Protein AF-A0A5B2Z4M3-F1 (afdb_monomer_lite)

Secondary structure (DSSP, 8-state):
-GGGT---EEEE---TTTGGG--TTTT-EEEE-TT----EEEETTTEEEEEEBS-TTS---EEEEE--HHHHHHHHHHHHHHHHHPEEHHHHHHHHTS-----EE--HHHHHHHHHHHHHT-SSEEEEEE-HHHHHHHTTTTHHHHHHHHHHHHHTT-EEEEEES---HHHHHHHHHHHTT-SS---EEEE-TTTB----SEEEEETTTEEEEEEESSTT--EEEEEE--HHHHHHHHHHHHHHHHHHHHHGGG---

Foldseek 3Di:
DVVVVDADEEEDADAPVCLVVDPPPPHHFYFYDPPDQDFWDADPLQKIKGFQDADPPDDRPDMDIDRPNVLSVVVVVLVVVSRVLTHGSVVVVVVNVPDDDFDKDQDLVVLLVVVLVQLLPFQAEKEKEDEVVQVCVSCVPPPVVVLVSVLVNVVSVHAAEYEAQDDDPVVVVSQVVSQVVDDPYGYHYFHCDRRRHHDQWMWMAGPLQKIKIWHQPDPVRRIMITIDRDNSNSVSVVSVSVSSRVVRVVCVVVPDD

Structure (mmCIF, N/CA/C/O backbone):
data_AF-A0A5B2Z4M3-F1
#
_entry.id   AF-A0A5B2Z4M3-F1
#
loop_
_atom_site.group_PDB
_atom_site.id
_atom_site.type_symbol
_atom_site.label_atom_id
_atom_site.label_alt_id
_atom_site.label_comp_id
_atom_site.label_asym_id
_atom_site.label_entity_id
_atom_site.label_seq_id
_atom_site.pdbx_PDB_ins_code
_atom_site.Cartn_x
_atom_site.Cartn_y
_atom_site.Cartn_z
_atom_site.occupancy
_atom_site.B_iso_or_equiv
_atom_site.auth_seq_id
_atom_site.auth_comp_id
_atom_site.auth_asym_id
_atom_site.auth_atom_id
_atom_site.pdbx_PDB_model_num
ATOM 1 N N . MET A 1 1 ? 19.434 -12.931 -23.046 1.00 58.34 1 MET A N 1
ATOM 2 C CA . MET A 1 1 ? 18.245 -13.783 -22.773 1.00 58.34 1 MET A CA 1
ATOM 3 C C . MET A 1 1 ? 17.478 -14.119 -24.050 1.00 58.34 1 MET A C 1
ATOM 5 O O . MET A 1 1 ? 17.200 -15.295 -24.261 1.00 58.34 1 MET A O 1
ATOM 9 N N . LYS A 1 2 ? 17.242 -13.151 -24.950 1.00 55.34 2 LYS A N 1
ATOM 10 C CA . LYS A 1 2 ? 16.632 -13.391 -26.275 1.00 55.34 2 LYS A CA 1
ATOM 11 C C . LYS A 1 2 ? 17.365 -14.435 -27.133 1.00 55.34 2 LYS A C 1
ATOM 13 O O . LYS A 1 2 ? 16.731 -15.310 -27.706 1.00 55.34 2 LYS A O 1
ATOM 18 N N . THR A 1 3 ? 18.700 -14.428 -27.127 1.00 59.44 3 THR A N 1
ATOM 19 C CA . THR A 1 3 ? 19.547 -15.397 -27.859 1.00 59.44 3 THR A CA 1
ATOM 20 C C . THR A 1 3 ? 19.410 -16.850 -27.392 1.00 59.44 3 THR A C 1
ATOM 22 O O . THR A 1 3 ? 19.853 -17.758 -28.086 1.00 59.44 3 THR A O 1
ATOM 25 N N . ARG A 1 4 ? 18.789 -17.087 -26.227 1.00 70.94 4 ARG A N 1
ATOM 26 C CA . ARG A 1 4 ? 18.511 -18.425 -25.678 1.00 70.94 4 ARG A CA 1
ATOM 27 C C . ARG A 1 4 ? 17.027 -18.816 -25.780 1.00 70.94 4 ARG A C 1
ATOM 29 O O . ARG A 1 4 ? 16.631 -19.797 -25.165 1.00 70.94 4 ARG A O 1
ATOM 36 N N . GLY A 1 5 ? 16.204 -18.043 -26.501 1.00 77.31 5 GLY A N 1
ATOM 37 C CA . GLY A 1 5 ? 14.764 -18.300 -26.658 1.00 77.31 5 GLY A CA 1
ATOM 38 C C . GLY A 1 5 ? 13.917 -18.022 -25.409 1.00 77.31 5 GLY A C 1
ATOM 39 O O . GLY A 1 5 ? 12.774 -18.462 -25.336 1.00 77.31 5 GLY A O 1
ATOM 40 N N . ILE A 1 6 ? 14.460 -17.309 -24.417 1.00 83.31 6 ILE A N 1
ATOM 41 C CA . ILE A 1 6 ? 13.764 -17.011 -23.159 1.00 83.31 6 ILE A CA 1
ATOM 42 C C . ILE A 1 6 ? 12.887 -15.768 -23.344 1.00 83.31 6 ILE A C 1
ATOM 44 O O . ILE A 1 6 ? 13.387 -14.713 -23.743 1.00 83.31 6 ILE A O 1
ATOM 48 N N . LYS A 1 7 ? 11.596 -15.879 -23.007 1.00 88.75 7 LYS A N 1
ATOM 49 C CA . LYS A 1 7 ? 10.672 -14.741 -22.951 1.00 88.75 7 LYS A CA 1
ATOM 50 C C . LYS A 1 7 ? 10.764 -14.058 -21.585 1.00 88.75 7 LYS A C 1
ATOM 52 O O . LYS A 1 7 ? 10.325 -14.620 -20.586 1.00 88.75 7 LYS A O 1
ATOM 57 N N . SER A 1 8 ? 11.278 -12.833 -21.564 1.00 90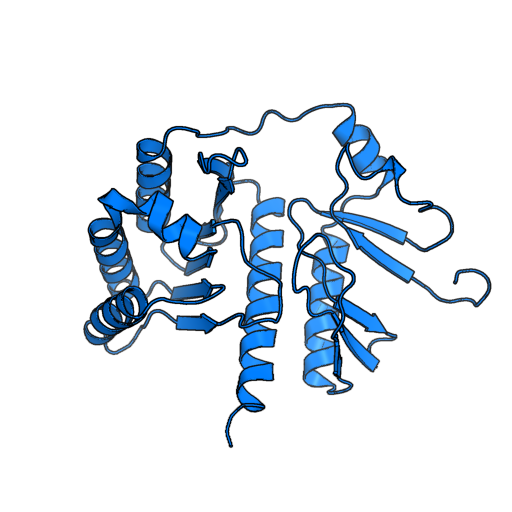.00 8 SER A N 1
ATOM 58 C CA . SER A 1 8 ? 11.376 -12.003 -20.358 1.00 90.00 8 SER A CA 1
ATOM 59 C C . SER A 1 8 ? 10.380 -10.848 -20.417 1.00 90.00 8 SER A C 1
ATOM 61 O O . SER A 1 8 ? 10.286 -10.164 -21.438 1.00 90.00 8 SER A O 1
ATOM 63 N N . ARG A 1 9 ? 9.651 -10.626 -19.321 1.00 92.31 9 ARG A N 1
ATOM 64 C CA . ARG A 1 9 ? 8.682 -9.537 -19.153 1.00 92.31 9 ARG A CA 1
ATOM 65 C C . ARG A 1 9 ? 8.972 -8.796 -17.855 1.00 92.31 9 ARG A C 1
ATOM 67 O O . ARG A 1 9 ? 9.134 -9.441 -16.823 1.00 92.31 9 ARG A O 1
ATOM 74 N N . PHE A 1 10 ? 8.998 -7.471 -17.914 1.00 90.12 10 PHE A N 1
ATOM 75 C CA . PHE A 1 10 ? 9.322 -6.605 -16.785 1.00 90.12 10 PHE A CA 1
ATOM 76 C C . PHE A 1 10 ? 8.249 -5.535 -16.596 1.00 90.12 10 PHE A C 1
ATOM 78 O O . PHE A 1 10 ? 7.856 -4.867 -17.553 1.00 90.12 10 PHE A O 1
ATOM 85 N N . VAL A 1 11 ? 7.800 -5.366 -15.355 1.00 90.94 11 VAL A N 1
ATOM 86 C CA . VAL A 1 11 ? 6.921 -4.269 -14.942 1.00 90.94 11 VAL A CA 1
ATOM 87 C C . VAL A 1 11 ? 7.723 -3.386 -13.996 1.00 90.94 11 VAL A C 1
ATOM 89 O O . VAL A 1 11 ? 8.178 -3.871 -12.962 1.00 90.94 11 VAL A O 1
ATOM 92 N N . ILE A 1 12 ? 7.971 -2.139 -14.395 1.00 87.56 12 ILE A N 1
ATOM 93 C CA . ILE A 1 12 ? 8.903 -1.223 -13.719 1.00 87.56 12 ILE A CA 1
ATOM 94 C C . ILE A 1 12 ? 8.309 0.189 -13.712 1.00 87.56 12 ILE A C 1
ATOM 96 O O . ILE A 1 12 ? 7.661 0.603 -14.673 1.00 87.56 12 ILE A O 1
ATOM 100 N N . GLU A 1 13 ? 8.551 0.954 -12.652 1.00 87.69 13 GLU A N 1
ATOM 101 C CA . GLU A 1 13 ? 8.291 2.391 -12.663 1.00 87.69 13 GLU A CA 1
ATOM 102 C C . GLU A 1 13 ? 9.396 3.118 -13.443 1.00 87.69 13 GLU A C 1
ATOM 104 O O . GLU A 1 13 ? 10.568 3.079 -13.074 1.00 87.69 13 GLU A O 1
ATOM 109 N N . PHE A 1 14 ? 9.017 3.786 -14.530 1.00 86.50 14 PHE A N 1
ATOM 110 C CA . PHE A 1 14 ? 9.911 4.566 -15.372 1.00 86.50 14 PHE A CA 1
ATOM 111 C C . PHE A 1 14 ? 9.648 6.039 -15.092 1.00 86.50 14 PHE A C 1
ATOM 113 O O . PHE A 1 14 ? 8.527 6.531 -15.265 1.00 86.50 14 PHE A O 1
ATOM 120 N N . THR A 1 15 ? 10.691 6.724 -14.655 1.00 86.06 15 THR A N 1
ATOM 121 C CA . THR A 1 15 ? 10.698 8.149 -14.339 1.00 86.06 15 THR A CA 1
ATOM 122 C C . THR A 1 15 ? 11.720 8.847 -15.226 1.00 86.06 15 THR A C 1
ATOM 124 O O . THR A 1 15 ? 12.589 8.200 -15.814 1.00 86.06 15 THR A O 1
ATOM 127 N N . GLN A 1 16 ? 11.663 10.179 -15.290 1.00 81.81 16 GLN A N 1
ATOM 128 C CA . GLN A 1 16 ? 12.655 10.963 -16.031 1.00 81.81 16 GLN A CA 1
ATOM 129 C C . GLN A 1 16 ? 14.094 10.698 -15.553 1.00 81.81 16 GLN A C 1
ATOM 131 O O . GLN A 1 16 ? 15.034 10.822 -16.328 1.00 81.81 16 GLN A O 1
ATOM 136 N N . GLU A 1 17 ? 14.267 10.318 -14.286 1.00 80.38 17 GLU A N 1
ATOM 137 C CA . GLU A 1 17 ? 15.575 10.073 -13.676 1.00 80.38 17 GLU A CA 1
ATOM 138 C C . GLU A 1 17 ? 16.161 8.703 -14.036 1.00 80.38 17 GLU A C 1
ATOM 140 O O . GLU A 1 17 ? 17.380 8.556 -14.081 1.00 80.38 17 GLU A O 1
ATOM 145 N N . ASN A 1 18 ? 15.318 7.689 -14.272 1.00 83.75 18 ASN A N 1
ATOM 146 C CA . ASN A 1 18 ? 15.778 6.306 -14.430 1.00 83.75 18 ASN A CA 1
ATOM 147 C C . ASN A 1 18 ? 15.664 5.760 -15.860 1.00 83.75 18 ASN A C 1
ATOM 149 O O . ASN A 1 18 ? 16.287 4.742 -16.164 1.00 83.75 18 ASN A O 1
ATOM 153 N N . ILE A 1 19 ? 14.910 6.421 -16.742 1.00 83.06 19 ILE A N 1
ATOM 154 C CA . ILE A 1 19 ? 14.569 5.866 -18.056 1.00 83.06 19 ILE A CA 1
ATOM 155 C C . ILE A 1 19 ? 15.795 5.627 -18.946 1.00 83.06 19 ILE A C 1
ATOM 157 O O . ILE A 1 19 ? 15.858 4.608 -19.631 1.00 83.06 19 ILE A O 1
ATOM 161 N N . ASP A 1 20 ? 16.806 6.490 -18.834 1.00 78.94 20 ASP A N 1
ATOM 162 C CA . ASP A 1 20 ? 18.061 6.403 -19.590 1.00 78.94 20 ASP A CA 1
ATOM 163 C C . ASP A 1 20 ? 19.089 5.444 -18.959 1.00 78.94 20 ASP A C 1
ATOM 165 O O . ASP A 1 20 ? 20.134 5.168 -19.544 1.00 78.94 20 ASP A O 1
ATOM 169 N N . THR A 1 21 ? 18.820 4.921 -17.756 1.00 72.69 21 THR A N 1
ATOM 170 C CA . THR A 1 21 ? 19.763 4.045 -17.030 1.00 72.69 21 THR A CA 1
ATOM 171 C C . THR A 1 21 ? 19.766 2.615 -17.570 1.00 72.69 21 THR A C 1
ATOM 173 O O . THR A 1 21 ? 20.715 1.858 -17.354 1.00 72.69 21 THR A O 1
ATOM 176 N N . PHE A 1 22 ? 18.707 2.209 -18.264 1.00 67.12 22 PHE A N 1
ATOM 177 C CA . PHE A 1 22 ? 18.523 0.828 -18.673 1.00 67.12 22 PHE A CA 1
ATOM 178 C C . PHE A 1 22 ? 18.794 0.647 -20.171 1.00 67.12 22 PHE A C 1
ATOM 180 O O . PHE A 1 22 ? 18.155 1.275 -21.011 1.00 67.12 22 PHE A O 1
ATOM 187 N N . ASP A 1 23 ? 19.665 -0.303 -20.524 1.00 66.12 23 ASP A N 1
ATOM 188 C CA . ASP A 1 23 ? 19.761 -0.806 -21.901 1.00 66.12 23 ASP A CA 1
ATOM 189 C C . ASP A 1 23 ? 18.614 -1.804 -22.162 1.00 66.12 23 ASP A C 1
ATOM 191 O O . ASP A 1 23 ? 18.746 -3.031 -22.086 1.00 66.12 23 ASP A O 1
ATOM 195 N N . LEU A 1 24 ? 17.412 -1.247 -22.332 1.00 67.88 24 LEU A N 1
ATOM 196 C CA . LEU A 1 24 ? 16.139 -1.979 -22.308 1.00 67.88 24 LEU A CA 1
ATOM 197 C C . LEU A 1 24 ? 15.932 -2.851 -23.550 1.00 67.88 24 LEU A C 1
ATOM 199 O O . LEU A 1 24 ? 15.147 -3.801 -23.524 1.00 67.88 24 LEU A O 1
ATOM 203 N N . HIS A 1 25 ? 16.620 -2.567 -24.654 1.00 61.66 25 HIS A N 1
ATOM 204 C CA . HIS A 1 25 ? 16.285 -3.163 -25.945 1.00 61.66 25 HIS A CA 1
ATOM 205 C C . HIS A 1 25 ? 16.576 -4.675 -26.019 1.00 61.66 25 HIS A C 1
ATOM 207 O O . HIS A 1 25 ? 15.840 -5.409 -26.694 1.00 61.66 25 HIS A O 1
ATOM 213 N N . ASP A 1 26 ? 17.538 -5.184 -25.243 1.00 68.38 26 ASP A N 1
ATOM 214 C CA . ASP A 1 26 ? 17.999 -6.578 -25.343 1.00 68.38 26 ASP A CA 1
ATOM 215 C C . ASP A 1 26 ? 17.540 -7.511 -24.211 1.00 68.38 26 ASP A C 1
ATOM 217 O O . ASP A 1 26 ? 17.664 -8.743 -24.312 1.00 68.38 26 ASP A O 1
ATOM 221 N N . LEU A 1 27 ? 16.943 -6.960 -23.153 1.00 76.88 27 LEU A N 1
ATOM 222 C CA . LEU A 1 27 ? 16.598 -7.716 -21.947 1.00 76.88 27 LEU A CA 1
ATOM 223 C C . LEU A 1 27 ? 15.230 -8.407 -22.022 1.00 76.88 27 LEU A C 1
ATOM 225 O O . LEU A 1 27 ? 15.099 -9.541 -21.552 1.00 76.88 27 LEU A O 1
ATOM 229 N N . GLY A 1 28 ? 14.223 -7.781 -22.637 1.00 85.69 28 GLY A N 1
ATOM 230 C CA . GLY A 1 28 ? 12.862 -8.319 -22.690 1.00 85.69 28 GLY A CA 1
ATOM 231 C C . GLY A 1 28 ? 11.815 -7.305 -23.140 1.00 85.69 28 GLY A C 1
ATOM 232 O O . GLY A 1 28 ? 12.140 -6.308 -23.777 1.00 85.69 28 GLY A O 1
ATOM 233 N N . GLU A 1 29 ? 10.553 -7.589 -22.832 1.00 89.62 29 GLU A N 1
ATOM 234 C CA . GLU A 1 29 ? 9.447 -6.642 -22.983 1.00 89.62 29 GLU A CA 1
ATOM 235 C C . GLU A 1 29 ? 9.249 -5.867 -21.671 1.00 89.62 29 GLU A C 1
ATOM 237 O O . GLU A 1 29 ? 9.225 -6.469 -20.594 1.00 89.62 29 GLU A O 1
ATOM 242 N N . PHE A 1 30 ? 9.058 -4.551 -21.765 1.00 90.00 30 PHE A N 1
ATOM 243 C CA . PHE A 1 30 ? 8.903 -3.660 -20.614 1.00 90.00 30 PHE A CA 1
ATOM 244 C C . PHE A 1 30 ? 7.546 -2.971 -20.633 1.00 90.00 30 PHE A C 1
ATOM 246 O O . PHE A 1 30 ? 7.097 -2.483 -21.677 1.00 90.00 30 PHE A O 1
ATOM 253 N N . ARG A 1 31 ? 6.919 -2.901 -19.461 1.00 91.44 31 ARG A N 1
ATOM 254 C CA . ARG A 1 31 ? 5.732 -2.090 -19.228 1.00 91.44 31 ARG A CA 1
ATOM 255 C C . ARG A 1 31 ? 5.905 -1.213 -17.998 1.00 91.44 31 ARG A C 1
ATOM 257 O O . ARG A 1 31 ? 6.487 -1.637 -17.001 1.00 91.44 31 ARG A O 1
ATOM 264 N N . HIS A 1 32 ? 5.390 0.001 -18.101 1.00 89.69 32 HIS A N 1
ATOM 265 C CA . HIS A 1 32 ? 5.411 0.997 -17.053 1.00 89.69 32 HIS A CA 1
ATOM 266 C C . HIS A 1 32 ? 4.157 0.922 -16.180 1.00 89.69 32 HIS A C 1
ATOM 268 O O . HIS A 1 32 ? 3.053 0.828 -16.716 1.00 89.69 32 HIS A O 1
ATOM 274 N N . LEU A 1 33 ? 4.339 1.012 -14.864 1.00 88.94 33 LEU A N 1
ATOM 275 C CA . LEU A 1 33 ? 3.289 1.345 -13.902 1.00 88.94 33 LEU A CA 1
ATOM 276 C C . LEU A 1 33 ? 3.825 2.379 -12.910 1.00 88.94 33 LEU A C 1
ATOM 278 O O . LEU A 1 33 ? 4.937 2.207 -12.408 1.00 88.94 33 LEU A O 1
ATOM 282 N N . ASP A 1 34 ? 3.041 3.415 -12.619 1.00 81.44 34 ASP A N 1
ATOM 283 C CA . ASP A 1 34 ? 3.392 4.408 -11.603 1.00 81.44 34 ASP A CA 1
ATOM 284 C C . ASP A 1 34 ? 3.330 3.805 -10.194 1.00 81.44 34 ASP A C 1
ATOM 286 O O . ASP A 1 34 ? 2.463 2.982 -9.875 1.00 81.44 34 ASP A O 1
ATOM 290 N N . SER A 1 35 ? 4.253 4.243 -9.334 1.00 75.81 35 SER A N 1
ATOM 291 C CA . SER A 1 35 ? 4.334 3.877 -7.916 1.00 75.81 35 SER A CA 1
ATOM 292 C C . SER A 1 35 ? 4.357 2.363 -7.649 1.00 75.81 35 SER A C 1
ATOM 294 O O . SER A 1 35 ? 3.856 1.896 -6.620 1.00 75.81 35 SER A O 1
ATOM 296 N N . ILE A 1 36 ? 4.924 1.562 -8.565 1.00 80.50 36 ILE A N 1
ATOM 297 C CA . ILE A 1 36 ? 5.095 0.122 -8.348 1.00 80.50 36 ILE A CA 1
ATOM 298 C C . ILE A 1 36 ? 6.397 -0.179 -7.597 1.00 80.50 36 ILE A C 1
ATOM 300 O O . ILE A 1 36 ? 7.506 0.032 -8.080 1.00 80.50 36 ILE A O 1
ATOM 304 N N . ARG A 1 37 ? 6.265 -0.797 -6.422 1.00 72.75 37 ARG A N 1
ATOM 305 C CA . ARG A 1 37 ? 7.389 -1.317 -5.630 1.00 72.75 37 ARG A CA 1
ATOM 306 C C . ARG A 1 37 ? 7.701 -2.767 -6.041 1.00 72.75 37 ARG A C 1
ATOM 308 O O . ARG A 1 37 ? 7.177 -3.732 -5.481 1.00 72.75 37 ARG A O 1
ATOM 315 N N . GLY A 1 38 ? 8.525 -2.942 -7.071 1.00 69.25 38 GLY A N 1
ATOM 316 C CA . GLY A 1 38 ? 8.890 -4.265 -7.594 1.00 69.25 38 GLY A CA 1
ATOM 317 C C . GLY A 1 38 ? 9.968 -4.969 -6.762 1.00 69.25 38 GLY A C 1
ATOM 318 O O . GLY A 1 38 ? 11.052 -4.432 -6.569 1.00 69.25 38 GLY A O 1
ATOM 319 N N . ASN A 1 39 ? 9.710 -6.199 -6.305 1.00 78.75 39 ASN A N 1
ATOM 320 C CA . ASN A 1 39 ? 10.717 -7.012 -5.606 1.00 78.75 39 ASN A CA 1
ATOM 321 C C . ASN A 1 39 ? 10.636 -8.516 -5.910 1.00 78.75 39 ASN A C 1
ATOM 323 O O . ASN A 1 39 ? 11.235 -9.309 -5.189 1.00 78.75 39 ASN A O 1
ATOM 327 N N . PHE A 1 40 ? 9.893 -8.940 -6.935 1.00 87.75 40 PHE A N 1
ATOM 328 C CA . PHE A 1 40 ? 9.687 -10.361 -7.217 1.00 87.75 40 PHE A CA 1
ATOM 329 C C . PHE A 1 40 ? 9.814 -10.709 -8.698 1.00 87.75 40 PHE A C 1
ATOM 331 O O . PHE A 1 40 ? 9.705 -9.855 -9.574 1.00 87.75 40 PHE A O 1
ATOM 338 N N . GLY A 1 41 ? 10.024 -11.994 -8.962 1.00 90.25 41 GLY A N 1
ATOM 339 C CA . GLY A 1 41 ? 10.056 -12.591 -10.285 1.00 90.25 41 GLY A CA 1
ATOM 340 C C . GLY A 1 41 ? 9.438 -13.985 -10.274 1.00 90.25 41 GLY A C 1
ATOM 341 O O . GLY A 1 41 ? 9.411 -14.677 -9.253 1.00 90.25 41 GLY A O 1
ATOM 342 N N . ILE A 1 42 ? 8.932 -14.400 -11.432 1.00 92.81 42 ILE A N 1
ATOM 343 C CA . ILE A 1 42 ? 8.356 -15.729 -11.631 1.00 92.81 42 ILE A CA 1
ATOM 344 C C . ILE A 1 42 ? 9.033 -16.370 -12.830 1.00 92.81 42 ILE A C 1
ATOM 346 O O . ILE A 1 42 ? 9.164 -15.754 -13.887 1.00 92.81 42 ILE A O 1
ATOM 350 N N . MET A 1 43 ? 9.469 -17.613 -12.657 1.00 92.12 43 MET A N 1
ATOM 351 C CA . MET A 1 43 ? 10.152 -18.382 -13.690 1.00 92.12 43 MET A CA 1
ATOM 352 C C . MET A 1 43 ? 9.258 -19.537 -14.129 1.00 92.12 43 MET A C 1
ATOM 354 O O . MET A 1 43 ? 8.990 -20.456 -13.351 1.00 92.12 43 MET A O 1
ATOM 358 N N . ASP A 1 44 ? 8.789 -19.468 -15.376 1.00 88.12 44 ASP A N 1
ATOM 359 C CA . ASP A 1 44 ? 8.002 -20.497 -16.070 1.00 88.12 44 ASP A CA 1
ATOM 360 C C . ASP A 1 44 ? 6.756 -20.994 -15.318 1.00 88.12 44 ASP A C 1
ATOM 362 O O . ASP A 1 44 ? 6.373 -22.152 -15.468 1.00 88.12 44 ASP A O 1
ATOM 366 N N . ASN A 1 45 ? 6.139 -20.162 -14.466 1.00 86.94 45 ASN A N 1
ATOM 367 C CA . ASN A 1 45 ? 5.057 -20.580 -13.560 1.00 86.94 45 ASN A CA 1
ATOM 368 C C . ASN A 1 45 ? 5.433 -21.803 -12.684 1.00 86.94 45 ASN A C 1
ATOM 370 O O . ASN A 1 45 ? 4.577 -22.568 -12.240 1.00 86.94 45 ASN A O 1
ATOM 374 N N . ARG A 1 46 ? 6.736 -22.016 -12.455 1.00 89.62 46 ARG A N 1
ATOM 375 C CA . ARG A 1 46 ? 7.290 -23.117 -11.649 1.00 89.62 46 ARG A CA 1
ATOM 376 C C . ARG A 1 46 ? 7.887 -22.622 -10.345 1.00 89.62 46 ARG A C 1
ATOM 378 O O . ARG A 1 46 ? 7.777 -23.298 -9.327 1.00 89.62 46 ARG A O 1
ATOM 385 N N . CYS A 1 47 ? 8.520 -21.455 -10.392 1.00 91.81 47 CYS A N 1
ATOM 386 C CA . CYS A 1 47 ? 9.245 -20.907 -9.261 1.00 91.81 47 CYS A CA 1
ATOM 387 C C . CYS A 1 47 ? 8.885 -19.440 -9.060 1.00 91.81 47 CYS A C 1
ATOM 389 O O . CYS A 1 47 ? 8.898 -18.653 -10.006 1.00 91.81 47 CYS A O 1
ATOM 391 N N . TYR A 1 48 ? 8.618 -19.093 -7.810 1.00 91.69 48 TYR A N 1
ATOM 392 C CA . TYR A 1 48 ? 8.508 -17.740 -7.301 1.00 91.69 48 TYR A CA 1
ATOM 393 C C . TYR A 1 48 ? 9.832 -17.353 -6.642 1.00 91.69 48 TYR A C 1
ATOM 395 O O . TYR A 1 48 ? 10.370 -18.116 -5.836 1.00 91.69 48 TYR A O 1
ATOM 403 N N . MET A 1 49 ? 10.348 -16.175 -6.975 1.00 89.94 49 MET A N 1
ATOM 404 C CA . MET A 1 49 ? 11.503 -15.586 -6.312 1.00 89.94 49 MET A CA 1
ATOM 405 C C . MET A 1 49 ? 11.157 -14.171 -5.874 1.00 89.94 49 MET A C 1
ATOM 407 O O . MET A 1 49 ? 10.574 -13.408 -6.636 1.00 89.94 49 MET A O 1
ATOM 411 N N . MET A 1 50 ? 11.542 -13.810 -4.663 1.00 85.56 50 MET A N 1
ATOM 412 C CA . MET A 1 50 ? 11.380 -12.469 -4.129 1.00 85.56 50 MET A CA 1
ATOM 413 C C . MET A 1 50 ? 12.686 -12.018 -3.510 1.00 85.56 50 MET A C 1
ATOM 415 O O . MET A 1 50 ? 13.297 -12.761 -2.751 1.00 85.56 50 MET A O 1
ATOM 419 N N . TYR A 1 51 ? 13.092 -10.794 -3.796 1.00 80.25 51 TYR A N 1
ATOM 420 C CA . TYR A 1 51 ? 14.199 -10.141 -3.130 1.00 80.25 51 TYR A CA 1
ATOM 421 C C . TYR A 1 51 ? 13.708 -9.424 -1.879 1.00 80.25 51 TYR A C 1
ATOM 423 O O . TYR A 1 51 ? 12.707 -8.704 -1.893 1.00 80.25 51 TYR A O 1
ATOM 431 N N . ILE A 1 52 ? 14.451 -9.612 -0.796 1.00 70.06 52 ILE A N 1
ATOM 432 C CA . ILE A 1 52 ? 14.297 -8.823 0.413 1.00 70.06 52 ILE A CA 1
ATOM 433 C C . ILE A 1 52 ? 15.123 -7.553 0.222 1.00 70.06 52 ILE A C 1
ATOM 435 O O . ILE A 1 52 ? 16.356 -7.585 0.186 1.00 70.06 52 ILE A O 1
ATOM 439 N N . LEU A 1 53 ? 14.425 -6.431 0.075 1.00 65.31 53 LEU A N 1
ATOM 440 C CA . LEU A 1 53 ? 15.032 -5.108 0.010 1.00 65.31 53 LEU A CA 1
ATOM 441 C C . LEU A 1 53 ? 15.235 -4.618 1.448 1.00 65.31 53 LEU A C 1
ATOM 443 O O . LEU A 1 53 ? 14.290 -4.592 2.229 1.00 65.31 53 LEU A O 1
ATOM 447 N N . PHE A 1 54 ? 16.463 -4.269 1.833 1.00 55.41 54 PHE A N 1
ATOM 448 C CA . PHE A 1 54 ? 16.741 -3.704 3.164 1.00 55.41 54 PHE A CA 1
ATOM 449 C C . PHE A 1 54 ? 16.768 -2.171 3.141 1.00 55.41 54 PHE A C 1
ATOM 451 O O . PHE A 1 54 ? 16.350 -1.535 4.109 1.00 55.41 54 PHE A O 1
ATOM 458 N N . THR A 1 55 ? 17.238 -1.589 2.034 1.00 56.03 55 THR A N 1
ATOM 459 C CA . THR A 1 55 ? 17.270 -0.147 1.743 1.00 56.03 55 THR A CA 1
ATOM 460 C C . THR A 1 55 ? 17.292 0.057 0.228 1.00 56.03 55 THR A C 1
ATOM 462 O O . THR A 1 55 ? 17.821 -0.807 -0.471 1.00 56.03 55 THR A O 1
ATOM 465 N N . ASP A 1 56 ? 16.815 1.201 -0.262 1.00 55.47 56 ASP A N 1
ATOM 466 C CA . ASP A 1 56 ? 16.727 1.500 -1.705 1.00 55.47 56 ASP A CA 1
ATOM 467 C C . ASP A 1 56 ? 18.097 1.652 -2.395 1.00 55.47 56 ASP A C 1
ATOM 469 O O . ASP A 1 56 ? 18.190 1.667 -3.618 1.00 55.47 56 ASP A O 1
ATOM 473 N N . TYR A 1 57 ? 19.182 1.718 -1.613 1.00 54.53 57 TYR A N 1
ATOM 474 C CA . TYR A 1 57 ? 20.539 2.013 -2.089 1.00 54.53 57 TYR A CA 1
ATOM 475 C C . TYR A 1 57 ? 21.515 0.835 -1.985 1.00 54.53 57 TYR A C 1
ATOM 477 O O . TYR A 1 57 ? 22.687 0.983 -2.331 1.00 54.53 57 TYR A O 1
ATOM 485 N N . GLN A 1 58 ? 21.076 -0.327 -1.491 1.00 56.97 58 GLN A N 1
ATOM 486 C CA . GLN A 1 58 ? 21.927 -1.514 -1.401 1.00 56.97 58 GLN A CA 1
ATOM 487 C C . GLN A 1 58 ? 21.348 -2.669 -2.218 1.00 56.97 58 GLN A C 1
ATOM 489 O O . GLN A 1 58 ? 20.136 -2.886 -2.180 1.00 56.97 58 GLN A O 1
ATOM 494 N N . PRO A 1 59 ? 22.200 -3.451 -2.912 1.00 61.69 59 PRO A N 1
ATOM 495 C CA . PRO A 1 59 ? 21.754 -4.670 -3.567 1.00 61.69 59 PRO A CA 1
ATOM 496 C C . PRO A 1 59 ? 21.032 -5.574 -2.559 1.00 61.69 59 PRO A C 1
ATOM 498 O O . PRO A 1 59 ? 21.513 -5.713 -1.428 1.00 61.69 59 PRO A O 1
ATOM 501 N N . PRO A 1 60 ? 19.909 -6.207 -2.932 1.00 65.62 60 PRO A N 1
ATOM 502 C CA . PRO A 1 60 ? 19.246 -7.155 -2.053 1.00 65.62 60 PRO A CA 1
ATOM 503 C C . PRO A 1 60 ? 20.215 -8.280 -1.682 1.00 65.62 60 PRO A C 1
ATOM 505 O O . PRO A 1 60 ? 20.756 -8.971 -2.544 1.00 65.62 60 PRO A O 1
ATOM 508 N N . THR A 1 61 ? 20.448 -8.456 -0.383 1.00 65.12 61 THR A N 1
ATOM 509 C CA . THR A 1 61 ? 21.378 -9.466 0.146 1.00 65.12 61 THR A CA 1
ATOM 510 C C . THR A 1 61 ? 20.683 -10.777 0.496 1.00 65.12 61 THR A C 1
ATOM 512 O O . THR A 1 61 ? 21.348 -11.777 0.761 1.00 65.12 61 THR A O 1
ATOM 515 N N . GLN A 1 62 ? 19.349 -10.788 0.501 1.00 72.25 62 GLN A N 1
ATOM 516 C CA . GLN A 1 62 ? 18.538 -11.958 0.813 1.00 72.25 62 GLN A CA 1
ATOM 517 C C . GLN A 1 62 ? 17.388 -12.086 -0.183 1.00 72.25 62 GLN A C 1
ATOM 519 O O . GLN A 1 62 ? 16.905 -11.102 -0.745 1.00 72.25 62 GLN A O 1
ATOM 524 N N . GLY A 1 63 ? 16.937 -13.318 -0.388 1.00 78.38 63 GLY A N 1
ATOM 525 C CA . GLY A 1 63 ? 15.785 -13.603 -1.223 1.00 78.38 63 GLY A CA 1
ATOM 526 C C . GLY A 1 63 ? 15.033 -14.831 -0.738 1.00 78.38 63 GLY A C 1
ATOM 527 O O . GLY A 1 63 ? 15.608 -15.742 -0.145 1.00 78.38 63 GLY A O 1
ATOM 528 N N . VAL A 1 64 ? 13.732 -14.837 -0.996 1.00 81.75 64 VAL A N 1
ATOM 529 C CA . VAL A 1 64 ? 12.842 -15.968 -0.775 1.00 81.75 64 VAL A CA 1
ATOM 530 C C . VAL A 1 64 ? 12.652 -16.680 -2.104 1.00 81.75 64 VAL A C 1
ATOM 532 O O . VAL A 1 64 ? 12.310 -16.060 -3.109 1.00 81.75 64 VAL A O 1
ATOM 535 N N . PHE A 1 65 ? 12.847 -17.992 -2.099 1.00 88.88 65 PHE A N 1
ATOM 536 C CA . PHE A 1 65 ? 12.534 -18.865 -3.222 1.00 88.88 65 PHE A CA 1
ATOM 537 C C . PHE A 1 65 ? 11.420 -19.825 -2.812 1.00 88.88 65 PHE A C 1
ATOM 539 O O . PHE A 1 65 ? 11.456 -20.391 -1.720 1.00 88.88 65 PHE A O 1
ATOM 546 N N . SER A 1 66 ? 10.442 -20.035 -3.690 1.00 87.25 66 SER A N 1
ATOM 547 C CA . SER A 1 66 ? 9.393 -21.025 -3.474 1.00 87.25 66 SER A CA 1
ATOM 548 C C . SER A 1 66 ? 8.953 -21.671 -4.780 1.00 87.25 66 SER A C 1
ATOM 550 O O . SER A 1 66 ? 8.697 -20.999 -5.774 1.00 87.25 66 SER A O 1
ATOM 552 N N . ASN A 1 67 ? 8.809 -22.991 -4.761 1.00 91.12 67 ASN A N 1
ATOM 553 C CA . ASN A 1 67 ? 8.148 -23.776 -5.803 1.00 91.12 67 ASN A CA 1
ATOM 554 C C . ASN A 1 67 ? 6.774 -24.293 -5.334 1.00 91.12 67 ASN A C 1
ATOM 556 O O . ASN A 1 67 ? 6.204 -25.203 -5.939 1.00 91.12 67 ASN A O 1
ATOM 560 N N . PHE A 1 68 ? 6.236 -23.738 -4.239 1.00 91.38 68 PHE A N 1
ATOM 561 C CA . PHE A 1 68 ? 4.930 -24.126 -3.722 1.00 91.38 68 PHE A CA 1
ATOM 562 C C . PHE A 1 68 ? 3.834 -23.684 -4.694 1.00 91.38 68 PHE A C 1
ATOM 564 O O . PHE A 1 68 ? 3.502 -22.502 -4.792 1.00 91.38 68 PHE A O 1
ATOM 571 N N . LYS A 1 69 ? 3.274 -24.655 -5.419 1.00 90.06 69 LYS A N 1
ATOM 572 C CA . LYS A 1 69 ? 2.382 -24.427 -6.561 1.00 90.06 69 LYS A CA 1
ATOM 573 C C . LYS A 1 69 ? 1.235 -23.435 -6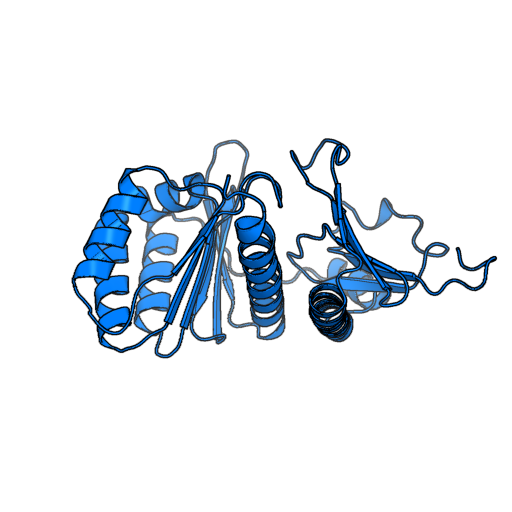.290 1.00 90.06 69 LYS A C 1
ATOM 575 O O . LYS A 1 69 ? 1.089 -22.522 -7.098 1.00 90.06 69 LYS A O 1
ATOM 580 N N . PRO A 1 70 ? 0.486 -23.503 -5.169 1.00 89.44 70 PRO A N 1
ATOM 581 C CA . PRO A 1 70 ? -0.571 -22.525 -4.894 1.00 89.44 70 PRO A CA 1
ATOM 582 C C . PRO A 1 70 ? -0.069 -21.081 -4.770 1.00 89.44 70 PRO A C 1
ATOM 584 O O . PRO A 1 70 ? -0.734 -20.159 -5.240 1.00 89.44 70 PRO A O 1
ATOM 587 N N . LEU A 1 71 ? 1.110 -20.869 -4.172 1.00 85.81 71 LEU A N 1
ATOM 588 C CA . LEU A 1 71 ? 1.727 -19.543 -4.097 1.00 85.81 71 LEU A CA 1
ATOM 589 C C . LEU A 1 71 ? 2.185 -19.083 -5.483 1.00 85.81 71 LEU A C 1
ATOM 591 O O . LEU A 1 71 ? 1.879 -17.960 -5.870 1.00 85.81 71 LEU A O 1
ATOM 595 N N . VAL A 1 72 ? 2.865 -19.949 -6.240 1.00 92.06 72 VAL A N 1
ATOM 596 C CA . VAL A 1 72 ? 3.347 -19.630 -7.594 1.00 92.06 72 VAL A CA 1
ATOM 597 C C . VAL A 1 72 ? 2.184 -19.236 -8.507 1.00 92.06 72 VAL A C 1
ATOM 599 O O . VAL A 1 72 ? 2.232 -18.180 -9.129 1.00 92.06 72 VAL A O 1
ATOM 602 N N . GLU A 1 73 ? 1.100 -20.014 -8.524 1.00 91.81 73 GLU A N 1
ATOM 603 C CA . GLU A 1 73 ? -0.091 -19.719 -9.328 1.00 91.81 73 GLU A CA 1
ATOM 604 C C . GLU A 1 73 ? -0.767 -18.407 -8.910 1.00 91.81 73 GLU A C 1
ATOM 606 O O . GLU A 1 73 ? -1.238 -17.648 -9.762 1.00 91.81 73 GLU A O 1
ATOM 611 N N . LYS A 1 74 ? -0.813 -18.114 -7.604 1.00 89.75 74 LYS A N 1
ATOM 612 C CA . LYS A 1 74 ? -1.377 -16.861 -7.091 1.00 89.75 74 LYS A CA 1
ATOM 613 C C . LYS A 1 74 ? -0.537 -15.656 -7.515 1.00 89.75 74 LYS A C 1
ATOM 615 O O . LYS A 1 74 ? -1.092 -14.685 -8.023 1.00 89.75 74 LYS A O 1
ATOM 620 N N . GLN A 1 75 ? 0.784 -15.741 -7.367 1.00 90.19 75 GLN A N 1
ATOM 621 C CA . GLN A 1 75 ? 1.702 -14.674 -7.767 1.00 90.19 75 GLN A CA 1
ATOM 622 C C . GLN A 1 75 ? 1.743 -14.505 -9.294 1.00 90.19 75 GLN A C 1
ATOM 624 O O . GLN A 1 75 ? 1.823 -13.380 -9.780 1.00 90.19 75 GLN A O 1
ATOM 629 N N . GLN A 1 76 ? 1.597 -15.586 -10.071 1.00 93.56 76 GLN A N 1
ATOM 630 C CA . GLN A 1 76 ? 1.509 -15.510 -11.534 1.00 93.56 76 GLN A CA 1
ATOM 631 C C . GLN A 1 76 ? 0.288 -14.703 -11.972 1.00 93.56 76 GLN A C 1
ATOM 633 O O . GLN A 1 76 ? 0.406 -13.845 -12.842 1.00 93.56 76 GLN A O 1
ATOM 638 N N . LYS A 1 77 ? -0.876 -14.930 -11.352 1.00 93.00 77 LYS A N 1
ATOM 639 C CA . LYS A 1 77 ? -2.090 -14.150 -11.645 1.00 93.00 77 LYS A CA 1
ATOM 640 C C . LYS A 1 77 ? -1.900 -12.665 -11.342 1.00 93.00 77 LYS A C 1
ATOM 642 O O . LYS A 1 77 ? -2.281 -11.840 -12.166 1.00 93.00 77 LYS A O 1
ATOM 647 N N . ILE A 1 78 ? -1.266 -12.344 -10.213 1.00 91.44 78 ILE A N 1
ATOM 648 C CA . ILE A 1 78 ? -0.917 -10.966 -9.839 1.00 91.44 78 ILE A CA 1
ATOM 649 C C . ILE A 1 78 ? 0.001 -10.339 -10.895 1.00 91.44 78 ILE A C 1
ATOM 651 O O . ILE A 1 78 ? -0.258 -9.230 -11.357 1.00 91.44 78 ILE A O 1
ATOM 655 N N . PHE A 1 79 ? 1.031 -11.063 -11.345 1.00 92.94 79 PHE A N 1
ATOM 656 C CA . PHE A 1 79 ? 1.922 -10.581 -12.398 1.00 92.94 79 PHE A CA 1
ATOM 657 C C . PHE A 1 79 ? 1.188 -10.330 -13.723 1.00 92.94 79 PHE A C 1
ATOM 659 O O . PHE A 1 79 ? 1.399 -9.290 -14.337 1.00 92.94 79 PHE A O 1
ATOM 666 N N . GLU A 1 80 ? 0.313 -11.240 -14.171 1.00 94.50 80 GLU A N 1
ATOM 667 C CA . GLU A 1 80 ? -0.462 -11.030 -15.406 1.00 94.50 80 GLU A CA 1
ATOM 668 C C . GLU A 1 80 ? -1.404 -9.827 -15.308 1.00 94.50 80 GLU A C 1
ATOM 670 O O . GLU A 1 80 ? -1.573 -9.100 -16.288 1.00 94.50 80 GLU A O 1
ATOM 675 N N . GLN A 1 81 ? -1.992 -9.589 -14.133 1.00 91.94 81 GLN A N 1
ATOM 676 C CA . GLN A 1 81 ? -2.809 -8.405 -13.885 1.00 91.94 81 GLN A CA 1
ATOM 677 C C . GLN A 1 81 ? -1.966 -7.136 -14.024 1.00 91.94 81 GLN A C 1
ATOM 679 O O . GLN A 1 81 ? -2.268 -6.317 -14.891 1.00 91.94 81 GLN A O 1
ATOM 684 N N . LEU A 1 82 ? -0.865 -7.015 -13.271 1.00 92.00 82 LEU A N 1
ATOM 685 C CA . LEU A 1 82 ? 0.067 -5.881 -13.371 1.00 92.00 82 LEU A CA 1
ATOM 686 C C . LEU A 1 82 ? 0.552 -5.675 -14.812 1.00 92.00 82 LEU A C 1
ATOM 688 O O . LEU A 1 82 ? 0.528 -4.563 -15.335 1.00 92.00 82 LEU A O 1
ATOM 692 N N . TRP A 1 83 ? 0.919 -6.762 -15.494 1.00 93.44 83 TRP A N 1
ATOM 693 C CA . TRP A 1 83 ? 1.316 -6.725 -16.894 1.00 93.44 83 TRP A CA 1
ATOM 694 C C . TRP A 1 83 ? 0.222 -6.119 -17.768 1.00 93.44 83 TRP A C 1
ATOM 696 O O . TRP A 1 83 ? 0.516 -5.241 -18.572 1.00 93.44 83 TRP A O 1
ATOM 706 N N . SER A 1 84 ? -1.034 -6.546 -17.612 1.00 92.00 84 SER A N 1
ATOM 707 C CA . SER A 1 84 ? -2.150 -6.064 -18.431 1.00 92.00 84 SER A CA 1
ATOM 708 C C . SER A 1 84 ? -2.418 -4.562 -18.282 1.00 92.00 84 SER A C 1
ATOM 710 O O . SER A 1 84 ? -2.767 -3.931 -19.279 1.00 92.00 84 SER A O 1
ATOM 712 N N . PHE A 1 85 ? -2.179 -3.992 -17.095 1.00 87.69 85 PHE A N 1
ATOM 713 C CA . PHE A 1 85 ? -2.340 -2.559 -16.826 1.00 87.69 85 PHE A CA 1
ATOM 714 C C . PHE A 1 85 ? -1.148 -1.725 -17.264 1.00 87.69 85 PHE A C 1
ATOM 716 O O . PHE A 1 85 ? -1.300 -0.537 -17.534 1.00 87.69 85 PHE A O 1
ATOM 723 N N . GLY A 1 86 ? 0.039 -2.321 -17.327 1.00 88.00 86 GLY A N 1
ATOM 724 C CA . GLY A 1 86 ? 1.234 -1.573 -17.662 1.00 88.00 86 GLY A CA 1
ATOM 725 C C . GLY A 1 86 ? 1.171 -0.960 -19.062 1.00 88.00 86 GLY A C 1
ATOM 726 O O . GLY A 1 86 ? 0.807 -1.634 -20.033 1.00 88.00 86 GLY A O 1
ATOM 727 N N . ILE A 1 87 ? 1.560 0.308 -19.182 1.00 89.25 87 ILE A N 1
ATOM 728 C CA . ILE A 1 87 ? 1.670 0.974 -20.483 1.00 89.25 87 ILE A CA 1
ATOM 729 C C . ILE A 1 87 ? 2.994 0.601 -21.145 1.00 89.25 87 ILE A C 1
ATOM 731 O O . ILE A 1 87 ? 3.975 0.277 -20.479 1.00 89.25 87 ILE A O 1
ATOM 735 N N . SER A 1 88 ? 3.043 0.609 -22.475 1.00 89.19 88 SER A N 1
ATOM 736 C CA . SER A 1 88 ? 4.287 0.283 -23.175 1.00 89.19 88 SER A CA 1
ATOM 737 C C . SER A 1 88 ? 5.370 1.327 -22.884 1.00 89.19 88 SER A C 1
ATOM 739 O O . SER A 1 88 ? 5.061 2.510 -22.744 1.00 89.19 88 SER A O 1
ATOM 741 N N . LEU A 1 89 ? 6.639 0.913 -22.843 1.00 85.81 89 LEU A N 1
ATOM 742 C CA . LEU A 1 89 ? 7.760 1.844 -22.678 1.00 85.81 89 LEU A CA 1
ATOM 743 C C . LEU A 1 89 ? 7.725 3.019 -23.689 1.00 85.81 89 LEU A C 1
ATOM 745 O O . LEU A 1 89 ? 7.858 4.158 -23.248 1.00 85.81 89 LEU A O 1
ATOM 749 N N . PRO A 1 90 ? 7.450 2.818 -24.998 1.00 85.38 90 PRO A N 1
ATOM 750 C CA . PRO A 1 90 ? 7.281 3.936 -25.933 1.00 85.38 90 PRO A CA 1
ATOM 751 C C . PRO A 1 90 ? 6.148 4.902 -25.568 1.00 85.38 90 PRO A C 1
ATOM 753 O O . PRO A 1 90 ? 6.265 6.099 -25.809 1.00 85.38 90 PRO A O 1
ATOM 756 N N . SER A 1 91 ? 5.044 4.398 -25.007 1.00 85.75 91 SER A N 1
ATOM 757 C CA . SER A 1 91 ? 3.949 5.244 -24.518 1.00 85.75 91 SER A CA 1
ATOM 758 C C . SER A 1 91 ? 4.393 6.079 -23.320 1.00 85.75 91 SER A C 1
ATOM 760 O O . SER A 1 91 ? 4.109 7.270 -23.293 1.00 85.75 91 SER A O 1
ATOM 762 N N . ARG A 1 92 ? 5.132 5.479 -22.378 1.00 87.50 92 ARG A N 1
ATOM 763 C CA . ARG A 1 92 ? 5.652 6.191 -21.206 1.00 87.50 92 ARG A CA 1
ATOM 764 C C . ARG A 1 92 ? 6.682 7.258 -21.575 1.00 87.50 92 ARG A C 1
ATOM 766 O O . ARG A 1 92 ? 6.629 8.342 -21.019 1.00 87.50 92 ARG A O 1
ATOM 773 N N . ILE A 1 93 ? 7.578 6.999 -22.531 1.00 84.44 93 ILE A N 1
ATOM 774 C CA . ILE A 1 93 ? 8.531 8.022 -23.007 1.00 84.44 93 ILE A CA 1
ATOM 775 C C . ILE A 1 93 ? 7.774 9.267 -23.490 1.00 84.44 93 ILE A C 1
ATOM 777 O O . ILE A 1 93 ? 8.073 10.373 -23.058 1.00 84.44 93 ILE A O 1
ATOM 781 N N . LYS A 1 94 ? 6.727 9.076 -24.304 1.00 82.75 94 LYS A N 1
ATOM 782 C CA . LYS A 1 94 ? 5.884 10.182 -24.788 1.00 82.75 94 LYS A CA 1
ATOM 783 C C . LYS A 1 94 ? 5.138 10.911 -23.672 1.00 82.75 94 LYS A C 1
ATOM 785 O O . LYS A 1 94 ? 4.903 12.108 -23.782 1.00 82.75 94 LYS A O 1
ATOM 790 N N . GLU A 1 95 ? 4.719 10.194 -22.634 1.00 80.81 95 GLU A N 1
ATOM 791 C CA . GLU A 1 95 ? 4.066 10.782 -21.462 1.00 80.81 95 GLU A CA 1
ATOM 792 C C . GLU A 1 95 ? 5.045 11.625 -20.638 1.00 80.81 95 GLU A C 1
ATOM 794 O O . GLU A 1 95 ? 4.712 12.738 -20.259 1.00 80.81 95 GLU A O 1
ATOM 799 N N . LEU A 1 96 ? 6.276 11.155 -20.420 1.00 79.38 96 LEU A N 1
ATOM 800 C CA . LEU A 1 96 ? 7.298 11.911 -19.685 1.00 79.38 96 LEU A CA 1
ATOM 801 C C . LEU A 1 96 ? 7.696 13.217 -20.394 1.00 79.38 96 LEU A C 1
ATOM 803 O O . LEU A 1 96 ? 8.066 14.187 -19.737 1.00 79.38 96 LEU A O 1
ATOM 807 N N . GLU A 1 97 ? 7.553 13.277 -21.720 1.00 77.25 97 GLU A N 1
ATOM 808 C CA . GLU A 1 97 ? 7.701 14.510 -22.505 1.00 77.25 97 GLU A CA 1
ATOM 809 C C . GLU A 1 97 ? 6.570 15.534 -22.250 1.00 77.25 97 GLU A C 1
ATOM 811 O O . GLU A 1 97 ? 6.735 16.716 -22.554 1.00 77.25 97 GLU A O 1
ATOM 816 N N . HIS A 1 98 ? 5.436 15.112 -21.674 1.00 62.22 98 HIS A N 1
ATOM 817 C CA . HIS A 1 98 ? 4.243 15.926 -21.421 1.00 62.22 98 HIS A CA 1
ATOM 818 C C . HIS A 1 98 ? 3.801 15.788 -19.950 1.00 62.22 98 HIS A C 1
ATOM 820 O O . HIS A 1 98 ? 2.970 14.949 -19.616 1.00 62.22 98 HIS A O 1
ATOM 826 N N . GLN A 1 99 ? 4.352 16.618 -19.057 1.00 53.59 99 GLN A N 1
ATOM 827 C CA . GLN A 1 99 ? 4.041 16.585 -17.617 1.00 53.59 99 GLN A CA 1
ATOM 828 C C . GLN A 1 99 ? 2.527 16.662 -17.342 1.00 53.59 99 GLN A C 1
ATOM 830 O O . GLN A 1 99 ? 1.857 17.584 -17.809 1.00 53.59 99 GLN A O 1
ATOM 835 N N . SER A 1 100 ? 1.992 15.725 -16.549 1.00 51.56 100 SER A N 1
ATOM 836 C CA . SER A 1 100 ? 0.655 15.850 -15.965 1.00 51.56 100 SER A CA 1
ATOM 837 C C . SER A 1 100 ? 0.741 16.549 -14.609 1.00 51.56 100 SER A C 1
ATOM 839 O O . SER A 1 100 ? 1.437 16.083 -13.703 1.00 51.56 100 SER A O 1
ATOM 841 N N . ASP A 1 101 ? -0.001 17.641 -14.453 1.00 50.50 101 ASP A N 1
ATOM 842 C CA . ASP A 1 101 ? -0.175 18.319 -13.171 1.00 50.50 101 ASP A CA 1
ATOM 843 C C . ASP A 1 101 ? -0.996 17.438 -12.219 1.00 50.50 101 ASP A C 1
ATOM 845 O O . ASP A 1 101 ? -2.225 17.387 -12.287 1.00 50.50 101 ASP A O 1
ATOM 849 N N . ASN A 1 102 ? -0.317 16.740 -11.310 1.00 59.16 102 ASN A N 1
ATOM 850 C CA . ASN A 1 102 ? -0.986 16.118 -10.172 1.00 59.16 102 ASN A CA 1
ATOM 851 C C . ASN A 1 102 ? -1.327 17.194 -9.134 1.00 59.16 102 ASN A C 1
ATOM 853 O O . ASN A 1 102 ? -0.516 18.072 -8.834 1.00 59.16 102 ASN A O 1
ATOM 857 N N . PHE A 1 103 ? -2.523 17.116 -8.547 1.00 68.50 103 PHE A N 1
ATOM 858 C CA . PHE A 1 103 ? -2.916 18.004 -7.455 1.00 68.50 103 PHE A CA 1
ATOM 859 C C . PHE A 1 103 ? -2.197 17.587 -6.164 1.00 68.50 103 PHE A C 1
ATOM 861 O O . PHE A 1 103 ? -2.536 16.577 -5.543 1.00 68.50 103 PHE A O 1
ATOM 868 N N . ILE A 1 104 ? -1.176 18.356 -5.780 1.00 83.44 104 ILE A N 1
ATOM 869 C CA . ILE A 1 104 ? -0.344 18.095 -4.601 1.00 83.44 104 ILE A CA 1
ATOM 870 C C . ILE A 1 104 ? -0.828 18.953 -3.426 1.00 83.44 104 ILE A C 1
ATOM 872 O O . ILE A 1 104 ? -0.815 20.183 -3.479 1.00 83.44 104 ILE A O 1
ATOM 876 N N . ILE A 1 105 ? -1.187 18.297 -2.325 1.00 87.94 105 ILE A N 1
ATOM 877 C CA . ILE A 1 105 ? -1.528 18.916 -1.043 1.00 87.94 105 ILE A CA 1
ATOM 878 C C . ILE A 1 105 ? -0.267 18.934 -0.177 1.00 87.94 105 ILE A C 1
ATOM 880 O O . ILE A 1 105 ? 0.310 17.891 0.120 1.00 87.94 105 ILE A O 1
ATOM 884 N N . THR A 1 106 ? 0.176 20.113 0.259 1.00 88.50 106 THR A N 1
ATOM 885 C CA . THR A 1 106 ? 1.421 20.248 1.048 1.00 88.50 106 THR A CA 1
ATOM 886 C C . THR A 1 106 ? 1.198 20.705 2.490 1.00 88.50 106 THR A C 1
ATOM 888 O O . THR A 1 106 ? 2.150 20.741 3.276 1.00 88.50 106 THR A O 1
ATOM 891 N N . ASN A 1 107 ? -0.032 21.100 2.832 1.00 89.12 107 ASN A N 1
ATOM 892 C CA . ASN A 1 107 ? -0.416 21.522 4.173 1.00 89.12 107 ASN A CA 1
ATOM 893 C C . ASN A 1 107 ? -0.820 20.287 5.003 1.00 89.12 107 ASN A C 1
ATOM 895 O O . ASN A 1 107 ? -1.794 19.627 4.645 1.00 89.12 107 ASN A O 1
ATOM 899 N N . PRO A 1 108 ? -0.126 19.970 6.113 1.00 88.38 108 PRO A N 1
ATOM 900 C CA . PRO A 1 108 ? -0.424 18.785 6.917 1.00 88.38 108 PRO A CA 1
ATOM 901 C C . PRO A 1 108 ? -1.868 18.707 7.424 1.00 88.38 108 PRO A C 1
ATOM 903 O O . PRO A 1 108 ? -2.438 17.621 7.433 1.00 88.38 108 PRO A O 1
ATOM 906 N N . ASP A 1 109 ? -2.466 19.840 7.805 1.00 90.12 109 ASP A N 1
ATOM 907 C CA . ASP A 1 109 ? -3.837 19.864 8.330 1.00 90.12 109 ASP A CA 1
ATOM 908 C C . ASP A 1 109 ? -4.867 19.589 7.208 1.00 90.12 109 ASP A C 1
ATOM 910 O O . ASP A 1 109 ? -5.900 18.961 7.444 1.00 90.12 109 ASP A O 1
ATOM 914 N N . GLU A 1 110 ? -4.566 19.997 5.969 1.00 92.56 110 GLU A N 1
ATOM 915 C CA . GLU A 1 110 ? -5.380 19.673 4.787 1.00 92.56 110 GLU A CA 1
ATOM 916 C C . GLU A 1 110 ? -5.232 18.200 4.394 1.00 92.56 110 GLU A C 1
ATOM 918 O O . GLU A 1 110 ? -6.238 17.545 4.138 1.00 92.56 110 GLU A O 1
ATOM 923 N N . ILE A 1 111 ? -4.009 17.649 4.421 1.00 93.06 111 ILE A N 1
ATOM 924 C CA . ILE A 1 111 ? -3.774 16.215 4.178 1.00 93.06 111 ILE A CA 1
ATOM 925 C C . ILE A 1 111 ? -4.555 15.377 5.203 1.00 93.06 111 ILE A C 1
ATOM 927 O O . ILE A 1 111 ? -5.238 14.425 4.831 1.00 93.06 111 ILE A O 1
ATOM 931 N N . GLU A 1 112 ? -4.479 15.730 6.491 1.00 93.81 112 GLU A N 1
ATOM 932 C CA . GLU A 1 112 ? -5.222 15.041 7.553 1.00 93.81 112 GLU A CA 1
ATOM 933 C C . GLU A 1 112 ? -6.738 15.122 7.314 1.00 93.81 112 GLU A C 1
ATOM 935 O O . GLU A 1 112 ? -7.434 14.107 7.392 1.00 93.81 112 GLU A O 1
ATOM 940 N N . SER A 1 113 ? -7.251 16.308 6.976 1.00 92.50 113 SER A N 1
ATOM 941 C CA . SER A 1 113 ? -8.677 16.516 6.701 1.00 92.50 113 SER A CA 1
ATOM 942 C C . SER A 1 113 ? -9.161 15.687 5.510 1.00 92.50 113 SER A C 1
ATOM 944 O O . SER A 1 113 ? -10.229 15.079 5.591 1.00 92.50 113 SER A O 1
ATOM 946 N N . GLU A 1 114 ? -8.358 15.601 4.448 1.00 93.19 114 GLU A N 1
ATOM 947 C CA . GLU A 1 114 ? -8.669 14.804 3.261 1.00 93.19 114 GLU A CA 1
ATOM 948 C C . GLU A 1 114 ? -8.709 13.305 3.585 1.00 93.19 114 GLU A C 1
ATOM 950 O O . GLU A 1 114 ? -9.656 12.614 3.209 1.00 93.19 114 GLU A O 1
ATOM 955 N N . ILE A 1 115 ? -7.751 12.803 4.381 1.00 94.88 115 ILE A N 1
ATOM 956 C CA . ILE A 1 115 ? -7.783 11.418 4.880 1.00 94.88 115 ILE A CA 1
ATOM 957 C C . ILE A 1 115 ? -9.098 11.151 5.616 1.00 94.88 115 ILE A C 1
ATOM 959 O O . ILE A 1 115 ? -9.772 10.157 5.335 1.00 94.88 115 ILE A O 1
ATOM 963 N N . ILE A 1 116 ? -9.458 12.013 6.574 1.00 94.94 116 ILE A N 1
ATOM 964 C CA . ILE A 1 116 ? -10.661 11.840 7.398 1.00 94.94 116 ILE A CA 1
ATOM 965 C C . ILE A 1 116 ? -11.923 11.866 6.533 1.00 94.94 116 ILE A C 1
ATOM 967 O O . ILE A 1 116 ? -12.786 11.000 6.687 1.00 94.94 116 ILE A O 1
ATOM 971 N N . TYR A 1 117 ? -12.016 12.814 5.604 1.00 92.75 117 TYR A N 1
ATOM 972 C CA . TYR A 1 117 ? -13.140 12.914 4.682 1.00 92.75 117 TYR A CA 1
ATOM 973 C C . TYR A 1 117 ? -13.277 11.650 3.821 1.00 92.75 117 TYR A C 1
ATOM 975 O O . TYR A 1 117 ? -14.349 11.039 3.776 1.00 92.75 117 TYR A 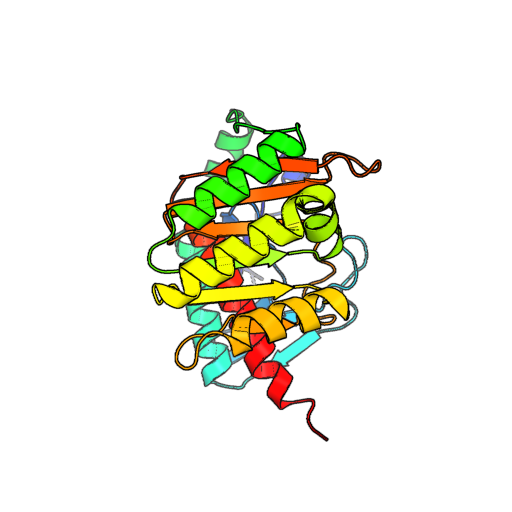O 1
ATOM 983 N N . MET A 1 118 ? -12.180 11.200 3.208 1.00 93.62 118 MET A N 1
ATOM 984 C CA . MET A 1 118 ? -12.160 10.045 2.313 1.00 93.62 118 MET A CA 1
ATOM 985 C C . MET A 1 118 ? -12.580 8.743 3.017 1.00 93.62 118 MET A C 1
ATOM 987 O O . MET A 1 118 ? -13.377 7.970 2.471 1.00 93.62 118 MET A O 1
ATOM 991 N N . ILE A 1 119 ? -12.093 8.491 4.240 1.00 94.06 119 ILE A N 1
ATOM 992 C CA . ILE A 1 119 ? -12.475 7.284 4.994 1.00 94.06 119 ILE A CA 1
ATOM 993 C C . ILE A 1 119 ? -13.932 7.345 5.465 1.00 94.06 119 ILE A C 1
ATOM 995 O O . ILE A 1 119 ? -14.616 6.325 5.445 1.00 94.06 119 ILE A O 1
ATOM 999 N N . GLU A 1 120 ? -14.456 8.517 5.846 1.00 93.19 120 GLU A N 1
ATOM 1000 C CA . GLU A 1 120 ? -15.857 8.671 6.271 1.00 93.19 120 GLU A CA 1
ATOM 1001 C C . GLU A 1 120 ? -16.854 8.311 5.158 1.00 93.19 120 GLU A C 1
ATOM 1003 O O . GLU A 1 120 ? -17.976 7.857 5.433 1.00 93.19 120 GLU A O 1
ATOM 1008 N N . GLN A 1 121 ? -16.450 8.478 3.897 1.00 91.50 121 GLN A N 1
ATOM 1009 C CA . GLN A 1 121 ? -17.256 8.100 2.740 1.00 91.50 121 GLN A CA 1
ATOM 1010 C C . GLN A 1 121 ? -17.183 6.613 2.387 1.00 91.50 121 GLN A C 1
ATOM 1012 O O . GLN A 1 121 ? -18.046 6.150 1.639 1.00 91.50 121 GLN A O 1
ATOM 1017 N N . SER A 1 122 ? -16.263 5.845 2.979 1.00 95.12 122 SER A N 1
ATOM 1018 C CA . SER A 1 122 ? -16.156 4.407 2.728 1.00 95.12 122 SER A CA 1
ATOM 1019 C C . SER A 1 122 ? -17.433 3.663 3.133 1.00 95.12 122 SER A C 1
ATOM 1021 O O . SER A 1 122 ? -18.102 3.982 4.129 1.00 95.12 122 SER A O 1
ATOM 1023 N N . ARG A 1 123 ? -17.809 2.680 2.317 1.00 95.38 123 ARG A N 1
ATOM 1024 C CA . ARG A 1 123 ? -18.979 1.812 2.501 1.00 95.38 123 ARG A CA 1
ATOM 1025 C C . ARG A 1 123 ? -18.637 0.330 2.394 1.00 95.38 123 ARG A C 1
ATOM 1027 O O . ARG A 1 123 ? -19.488 -0.484 2.737 1.00 95.38 123 ARG A O 1
ATOM 1034 N N . LYS A 1 124 ? -17.453 -0.029 1.897 1.00 95.50 124 LYS A N 1
ATOM 1035 C CA . LYS A 1 124 ? -17.059 -1.416 1.626 1.00 95.50 124 LYS A CA 1
ATOM 1036 C C . LYS A 1 124 ? -15.725 -1.759 2.260 1.00 95.50 124 LYS A C 1
ATOM 1038 O O . LYS A 1 124 ? -15.653 -2.725 3.017 1.00 95.50 124 LYS A O 1
ATOM 1043 N N . GLU A 1 125 ? -14.685 -0.996 1.942 1.00 96.31 125 GLU A N 1
ATOM 1044 C CA . GLU A 1 125 ? -13.330 -1.312 2.370 1.00 96.31 125 GLU A CA 1
ATOM 1045 C C . GLU A 1 125 ? -12.443 -0.072 2.500 1.00 96.31 125 GLU A C 1
ATOM 1047 O O . GLU A 1 125 ? -12.515 0.851 1.689 1.00 96.31 125 GLU A O 1
ATOM 1052 N N . VAL A 1 126 ? -11.572 -0.095 3.507 1.00 97.56 126 VAL A N 1
ATOM 1053 C CA . VAL A 1 126 ? -10.435 0.812 3.649 1.00 97.56 126 VAL A CA 1
ATOM 1054 C C . VAL A 1 126 ? -9.155 -0.016 3.740 1.00 97.56 126 VAL A C 1
ATOM 1056 O O . VAL A 1 126 ? -9.007 -0.850 4.640 1.00 97.56 126 VAL A O 1
ATOM 1059 N N . LEU A 1 127 ? -8.222 0.234 2.824 1.00 96.94 127 LEU A N 1
ATOM 1060 C CA . LEU A 1 127 ? -6.881 -0.350 2.836 1.00 96.94 127 LEU A CA 1
ATOM 1061 C C . LEU A 1 127 ? -5.874 0.721 3.235 1.00 96.94 127 LEU A C 1
ATOM 1063 O O . LEU A 1 127 ? -5.910 1.828 2.705 1.00 96.94 127 LEU A O 1
ATOM 1067 N N . VAL A 1 128 ? -4.971 0.389 4.151 1.00 95.06 128 VAL A N 1
ATOM 1068 C CA . VAL A 1 128 ? -3.889 1.282 4.579 1.00 95.06 128 VAL A CA 1
ATOM 1069 C C . VAL A 1 128 ? -2.559 0.576 4.380 1.00 95.06 128 VAL A C 1
ATOM 1071 O O . VAL A 1 128 ? -2.303 -0.443 5.015 1.00 95.06 128 VAL A O 1
ATOM 1074 N N . PHE A 1 129 ? -1.710 1.135 3.527 1.00 90.50 129 PHE A N 1
ATOM 1075 C CA . PHE A 1 129 ? -0.332 0.714 3.305 1.00 90.50 129 PHE A CA 1
ATOM 1076 C C . PHE A 1 129 ? 0.586 1.804 3.841 1.00 90.50 129 PHE A C 1
ATOM 1078 O O . PHE A 1 129 ? 0.517 2.930 3.357 1.00 90.50 129 PHE A O 1
ATOM 1085 N N . SER A 1 130 ? 1.373 1.553 4.889 1.00 91.19 130 SER A N 1
ATOM 1086 C CA . SER A 1 130 ? 1.954 2.694 5.601 1.00 91.19 130 SER A CA 1
ATOM 1087 C C . SER A 1 130 ? 3.244 2.440 6.363 1.00 91.19 130 SER A C 1
ATOM 1089 O O . SER A 1 130 ? 3.376 1.474 7.114 1.00 91.19 130 SER A O 1
ATOM 1091 N N . SER A 1 131 ? 4.158 3.402 6.236 1.00 89.81 131 SER A N 1
ATOM 1092 C CA . SER A 1 131 ? 5.180 3.693 7.233 1.00 89.81 131 SER A CA 1
ATOM 1093 C C . SER A 1 131 ? 4.537 4.255 8.493 1.00 89.81 131 SER A C 1
ATOM 1095 O O . SER A 1 131 ? 3.969 5.352 8.463 1.00 89.81 131 SER A O 1
ATOM 1097 N N . ILE A 1 132 ? 4.704 3.593 9.639 1.00 88.75 132 ILE A N 1
ATOM 1098 C CA . ILE A 1 132 ? 4.156 4.133 10.893 1.00 88.75 132 ILE A CA 1
ATOM 1099 C C . ILE A 1 132 ? 4.783 5.463 11.289 1.00 88.75 132 ILE A C 1
ATOM 1101 O O . ILE A 1 132 ? 4.115 6.294 11.908 1.00 88.75 132 ILE A O 1
ATOM 1105 N N . LYS A 1 133 ? 6.017 5.735 10.860 1.00 89.75 133 LYS A N 1
ATOM 1106 C CA . LYS A 1 133 ? 6.613 7.065 11.007 1.00 89.75 133 LYS A CA 1
ATOM 1107 C C . LYS A 1 133 ? 5.785 8.131 10.277 1.00 89.75 133 LYS A C 1
ATOM 1109 O O . LYS A 1 133 ? 5.442 9.142 10.886 1.00 89.75 133 LYS A O 1
ATOM 1114 N N . VAL A 1 134 ? 5.460 7.905 9.003 1.00 91.62 134 VAL A N 1
ATOM 1115 C CA . VAL A 1 134 ? 4.684 8.856 8.188 1.00 91.62 134 VAL A CA 1
ATOM 1116 C C . VAL A 1 134 ? 3.249 8.955 8.698 1.00 91.62 134 VAL A C 1
ATOM 1118 O O . VAL A 1 134 ? 2.727 10.060 8.824 1.00 91.62 134 VAL A O 1
ATOM 1121 N N . LEU A 1 135 ? 2.629 7.832 9.076 1.00 91.88 135 LEU A N 1
ATOM 1122 C CA . LEU A 1 135 ? 1.277 7.826 9.641 1.00 91.88 135 LEU A CA 1
ATOM 1123 C C . LEU A 1 135 ? 1.184 8.617 10.947 1.00 91.88 135 LEU A C 1
ATOM 1125 O O . LEU A 1 135 ? 0.267 9.412 11.126 1.00 91.88 135 LEU A O 1
ATOM 1129 N N . ASN A 1 136 ? 2.140 8.425 11.860 1.00 91.62 136 ASN A N 1
ATOM 1130 C CA . ASN A 1 136 ? 2.198 9.191 13.104 1.00 91.62 136 ASN A CA 1
ATOM 1131 C C . ASN A 1 136 ? 2.402 10.683 12.835 1.00 91.62 136 ASN A C 1
ATOM 1133 O O . ASN A 1 136 ? 1.847 11.510 13.554 1.00 91.62 136 ASN A O 1
ATOM 1137 N N . GLN A 1 137 ? 3.184 11.028 11.813 1.00 91.69 137 GLN A N 1
ATOM 1138 C CA . GLN A 1 137 ? 3.429 12.416 11.457 1.00 91.69 137 GLN A CA 1
ATOM 1139 C C . GLN A 1 137 ? 2.185 13.091 10.871 1.00 91.69 137 GLN A C 1
ATOM 1141 O O . GLN A 1 137 ? 1.861 14.203 11.282 1.00 91.69 137 GLN A O 1
ATOM 1146 N N . VAL A 1 138 ? 1.481 12.434 9.943 1.00 92.12 138 VAL A N 1
ATOM 1147 C CA . VAL A 1 138 ? 0.275 13.009 9.330 1.00 92.12 138 VAL A CA 1
ATOM 1148 C C . VAL A 1 138 ? -0.907 13.044 10.300 1.00 92.12 138 VAL A C 1
ATOM 1150 O O . VAL A 1 138 ? -1.703 13.967 10.242 1.00 92.12 138 VAL A O 1
ATOM 1153 N N . LEU A 1 139 ? -0.994 12.092 11.237 1.00 92.12 139 LEU A N 1
ATOM 1154 C CA . LEU A 1 139 ? -2.061 12.022 12.244 1.00 92.12 139 LEU A CA 1
ATOM 1155 C C . LEU A 1 139 ? -1.650 12.599 13.607 1.00 92.12 139 LEU A C 1
ATOM 1157 O O . LEU A 1 139 ? -2.265 12.267 14.625 1.00 92.12 139 LEU A O 1
ATOM 1161 N N . ALA A 1 140 ? -0.609 13.434 13.665 1.00 89.69 140 ALA A N 1
ATOM 1162 C CA . ALA A 1 140 ? -0.057 13.930 14.927 1.00 89.69 140 ALA A CA 1
ATOM 1163 C C . ALA A 1 140 ? -1.107 14.649 15.795 1.00 89.69 140 ALA A C 1
ATOM 1165 O O . ALA A 1 140 ? -1.066 14.542 17.022 1.00 89.69 140 ALA A O 1
ATOM 1166 N N . LYS A 1 141 ? -2.065 15.346 15.166 1.00 88.81 141 LYS A N 1
ATOM 1167 C CA . LYS A 1 141 ? -3.196 16.001 15.839 1.00 88.81 141 LYS A CA 1
ATOM 1168 C C . LYS A 1 141 ? -4.468 15.145 15.769 1.00 88.81 141 LYS A C 1
ATOM 1170 O O . LYS A 1 141 ? -5.197 15.052 16.756 1.00 88.81 141 LYS A O 1
ATOM 1175 N N . GLY A 1 142 ? -4.709 14.479 14.638 1.00 89.69 142 GLY A N 1
ATOM 1176 C CA . GLY A 1 142 ? -5.946 13.752 14.347 1.00 89.69 142 GLY A CA 1
ATOM 1177 C C . GLY A 1 142 ? -6.036 12.289 14.746 1.00 89.69 142 GLY A C 1
ATOM 1178 O O . GLY A 1 142 ? -7.057 11.672 14.447 1.00 89.69 142 GLY A O 1
ATOM 1179 N N . LYS A 1 143 ? -5.032 11.686 15.397 1.00 91.94 143 LYS A N 1
ATOM 1180 C CA . LYS A 1 143 ? -5.020 10.230 15.669 1.00 91.94 143 LYS A CA 1
ATOM 1181 C C . LYS A 1 143 ? -6.294 9.723 16.352 1.00 91.94 143 LYS A C 1
ATOM 1183 O O . LYS A 1 143 ? -6.837 8.693 15.958 1.00 91.94 143 LYS A O 1
ATOM 1188 N N . ILE A 1 144 ? -6.801 10.445 17.352 1.00 92.88 144 ILE A N 1
ATOM 1189 C CA . ILE A 1 144 ? -8.034 10.066 18.065 1.00 92.88 144 ILE A CA 1
ATOM 1190 C C . ILE A 1 144 ? -9.249 10.157 17.133 1.00 92.88 144 ILE A C 1
ATOM 1192 O O . ILE A 1 144 ? -10.077 9.243 17.105 1.00 92.88 144 ILE A O 1
ATOM 1196 N N . THR A 1 145 ? -9.346 11.231 16.347 1.00 94.12 145 THR A N 1
ATOM 1197 C CA . THR A 1 145 ? -10.414 11.425 15.358 1.00 94.12 145 THR A CA 1
ATOM 1198 C C . THR A 1 145 ? -10.401 10.301 14.331 1.00 94.12 145 THR A C 1
ATOM 1200 O O . THR A 1 145 ? -11.429 9.659 14.118 1.00 94.12 145 THR A O 1
ATOM 1203 N N . PHE A 1 146 ? -9.228 9.988 13.780 1.00 94.62 146 PHE A N 1
ATOM 1204 C CA . PHE A 1 146 ? -9.017 8.893 12.840 1.00 94.62 146 PHE A CA 1
ATOM 1205 C C . PHE A 1 146 ? -9.496 7.552 13.412 1.00 94.62 146 PHE A C 1
ATOM 1207 O O . PHE A 1 146 ? -10.367 6.910 12.829 1.00 94.62 146 PHE A O 1
ATOM 1214 N N . LEU A 1 147 ? -9.035 7.168 14.608 1.00 93.69 147 LEU A N 1
ATOM 1215 C CA . LEU A 1 147 ? -9.463 5.930 15.281 1.00 93.69 147 LEU A CA 1
ATOM 1216 C C . LEU A 1 147 ? -10.976 5.896 15.557 1.00 93.69 147 LEU A C 1
ATOM 1218 O O . LEU A 1 147 ? -11.625 4.854 15.413 1.00 93.69 147 LEU A O 1
ATOM 1222 N N . THR A 1 148 ? -11.561 7.042 15.908 1.00 94.12 148 THR A N 1
ATOM 1223 C CA . THR A 1 148 ? -13.011 7.177 16.107 1.00 94.12 148 THR A CA 1
ATOM 1224 C C . THR A 1 148 ? -13.770 6.936 14.801 1.00 94.12 148 THR A C 1
ATOM 1226 O O . THR A 1 148 ? -14.819 6.286 14.811 1.00 94.12 148 THR A O 1
ATOM 1229 N N . ARG A 1 149 ? -13.241 7.401 13.661 1.00 94.94 149 ARG A N 1
ATOM 1230 C CA . ARG A 1 149 ? -13.841 7.140 12.344 1.00 94.94 149 ARG A CA 1
ATOM 1231 C C . ARG A 1 149 ? -13.748 5.678 11.954 1.00 94.94 149 ARG A C 1
ATOM 1233 O O . ARG A 1 149 ? -14.771 5.112 11.579 1.00 94.94 149 ARG A O 1
ATOM 1240 N N . LEU A 1 150 ? -12.593 5.040 12.140 1.00 94.25 150 LEU A N 1
ATOM 1241 C CA . LEU A 1 150 ? -12.459 3.598 11.906 1.00 94.25 150 LEU A CA 1
ATOM 1242 C C . LEU A 1 150 ? -13.467 2.802 12.743 1.00 94.25 150 LEU A C 1
ATOM 1244 O O . LEU A 1 150 ? -14.144 1.923 12.220 1.00 94.25 150 LEU A O 1
ATOM 1248 N N . THR A 1 151 ? -13.653 3.171 14.013 1.00 93.56 151 THR A N 1
ATOM 1249 C CA . THR A 1 151 ? -14.658 2.540 14.886 1.00 93.56 151 THR A CA 1
ATOM 1250 C C . THR A 1 151 ? -16.072 2.633 14.296 1.00 93.56 151 THR A C 1
ATOM 1252 O O . THR A 1 151 ? -16.837 1.670 14.358 1.00 93.56 151 THR A O 1
ATOM 1255 N N . HIS A 1 152 ? -16.445 3.778 13.715 1.00 93.31 152 HIS A N 1
ATOM 1256 C CA . HIS A 1 152 ? -17.749 3.950 13.063 1.00 93.31 152 HIS A CA 1
ATOM 1257 C C . HIS A 1 152 ? -17.894 3.097 11.801 1.00 93.31 152 HIS A C 1
ATOM 1259 O O . HIS A 1 152 ? -18.945 2.501 11.577 1.00 93.31 152 HIS A O 1
ATOM 1265 N N . LEU A 1 153 ? -16.837 3.013 10.995 1.00 94.19 153 LEU A N 1
ATOM 1266 C CA . LEU A 1 153 ? -16.818 2.209 9.773 1.00 94.19 153 LEU A CA 1
ATOM 1267 C C . LEU A 1 153 ? -16.977 0.714 10.077 1.00 94.19 153 LEU A C 1
ATOM 1269 O O . LEU A 1 153 ? -17.804 0.052 9.455 1.00 94.19 153 LEU A O 1
ATOM 1273 N N . ILE A 1 154 ? -16.293 0.197 11.099 1.00 92.56 154 ILE A N 1
ATOM 1274 C CA . ILE A 1 154 ? -16.420 -1.215 11.496 1.00 92.56 154 ILE A CA 1
ATOM 1275 C C . ILE A 1 154 ? -17.848 -1.542 11.944 1.00 92.56 154 ILE A C 1
ATOM 1277 O O . ILE A 1 154 ? -18.375 -2.594 11.588 1.00 92.56 154 ILE A O 1
ATOM 1281 N N . LYS A 1 155 ? -18.517 -0.630 12.669 1.00 91.56 155 LYS A N 1
ATOM 1282 C CA . LYS A 1 155 ? -19.937 -0.786 13.050 1.00 91.56 155 LYS A CA 1
ATOM 1283 C C . LYS A 1 155 ? -20.880 -0.842 11.846 1.00 91.56 155 LYS A C 1
ATOM 1285 O O . LYS A 1 155 ? -21.974 -1.384 11.968 1.00 91.56 155 LYS A O 1
ATOM 1290 N N . LYS A 1 156 ? -20.467 -0.283 10.706 1.00 91.50 156 LYS A N 1
ATOM 1291 C CA . LYS A 1 156 ? -21.172 -0.352 9.418 1.00 91.50 156 LYS A CA 1
ATOM 1292 C C . LYS A 1 156 ? -20.733 -1.538 8.553 1.00 91.50 156 LYS A C 1
ATOM 1294 O O . LYS A 1 156 ? -21.078 -1.572 7.379 1.00 91.50 156 LYS A O 1
ATOM 1299 N N . ASP A 1 157 ? -19.979 -2.478 9.120 1.00 91.69 157 ASP A N 1
ATOM 1300 C CA . ASP A 1 157 ? -19.447 -3.655 8.427 1.00 91.69 157 ASP A CA 1
ATOM 1301 C C . ASP A 1 157 ? -18.478 -3.329 7.272 1.00 91.69 157 ASP A C 1
ATOM 1303 O O . ASP A 1 157 ? -18.267 -4.123 6.359 1.00 91.69 157 ASP A O 1
ATOM 1307 N N . VAL A 1 158 ? -17.843 -2.153 7.320 1.00 95.06 158 VAL A N 1
ATOM 1308 C CA . VAL A 1 158 ? -16.762 -1.797 6.393 1.00 95.06 158 VAL A CA 1
ATOM 1309 C C . VAL A 1 158 ? -15.518 -2.598 6.763 1.00 95.06 158 VAL A C 1
ATOM 1311 O O . VAL A 1 158 ? -15.100 -2.615 7.924 1.00 95.06 158 VAL A O 1
ATOM 1314 N N . ARG A 1 159 ? -14.905 -3.259 5.781 1.00 95.00 159 ARG A N 1
ATOM 1315 C CA . ARG A 1 159 ? -13.665 -4.016 5.97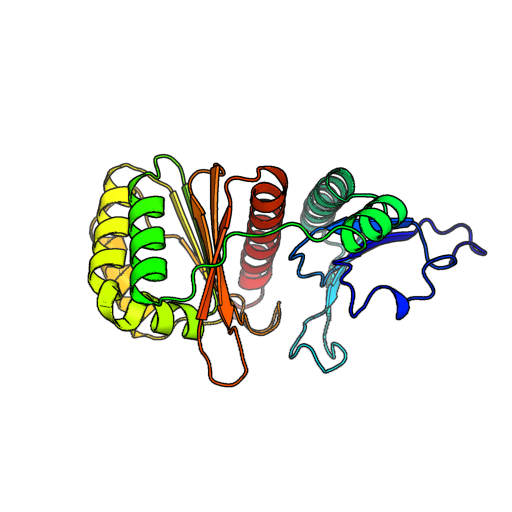0 1.00 95.00 159 ARG A CA 1
ATOM 1316 C C . ARG A 1 159 ? -12.485 -3.062 6.105 1.00 95.00 159 ARG A C 1
ATOM 1318 O O . ARG A 1 159 ? -12.350 -2.140 5.313 1.00 95.00 159 ARG A O 1
ATOM 1325 N N . ILE A 1 160 ? -11.611 -3.281 7.082 1.00 96.38 160 ILE A N 1
ATOM 1326 C CA . ILE A 1 160 ? -10.449 -2.411 7.290 1.00 96.38 160 ILE A CA 1
ATOM 1327 C C . ILE A 1 160 ? -9.198 -3.268 7.440 1.00 96.38 160 ILE A C 1
ATOM 1329 O O . ILE A 1 160 ? -9.145 -4.135 8.316 1.00 96.38 160 ILE A O 1
ATOM 1333 N N . ARG A 1 161 ? -8.190 -3.025 6.595 1.00 95.38 161 ARG A N 1
ATOM 1334 C CA . ARG A 1 161 ? -6.921 -3.764 6.611 1.00 95.38 161 ARG A CA 1
ATOM 1335 C C . ARG A 1 161 ? -5.734 -2.812 6.607 1.00 95.38 161 ARG A C 1
ATOM 1337 O O . ARG A 1 161 ? -5.650 -1.922 5.768 1.00 95.38 161 ARG A O 1
ATOM 1344 N N . PHE A 1 162 ? -4.811 -3.029 7.536 1.00 93.75 162 PHE A N 1
ATOM 1345 C CA . PHE A 1 162 ? -3.568 -2.274 7.643 1.00 93.75 162 PHE A CA 1
ATOM 1346 C C . PHE A 1 162 ? -2.395 -3.182 7.323 1.00 93.75 162 PHE A C 1
ATOM 1348 O O . PHE A 1 162 ? -2.223 -4.226 7.954 1.00 93.75 162 PHE A O 1
ATOM 1355 N N . LEU A 1 163 ? -1.562 -2.744 6.392 1.00 90.25 163 LEU A N 1
ATOM 1356 C CA . LEU A 1 163 ? -0.270 -3.326 6.107 1.00 90.25 163 LEU A CA 1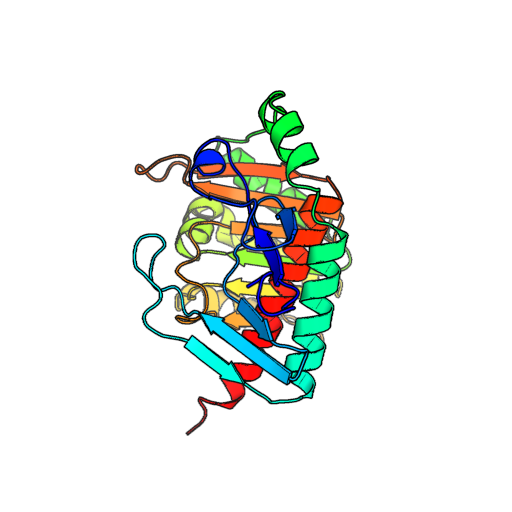
ATOM 1357 C C . LEU A 1 163 ? 0.817 -2.295 6.419 1.00 90.25 163 LEU A C 1
ATOM 1359 O O . LEU A 1 163 ? 0.867 -1.236 5.794 1.00 90.25 163 LEU A O 1
ATOM 1363 N N . VAL A 1 164 ? 1.673 -2.590 7.399 1.00 88.69 164 VAL A N 1
ATOM 1364 C CA . VAL A 1 164 ? 2.660 -1.617 7.893 1.00 88.69 164 VAL A CA 1
ATOM 1365 C C . VAL A 1 164 ? 4.050 -2.211 8.090 1.00 88.69 164 VAL A C 1
ATOM 1367 O O . VAL A 1 164 ? 4.217 -3.428 8.225 1.00 88.69 164 VAL A O 1
ATOM 1370 N N . ASP A 1 165 ? 5.053 -1.335 8.126 1.00 83.50 165 ASP A N 1
ATOM 1371 C CA . ASP A 1 165 ? 6.463 -1.690 8.298 1.00 83.50 165 ASP A CA 1
ATOM 1372 C C . ASP A 1 165 ? 6.767 -2.185 9.722 1.00 83.50 165 ASP A C 1
ATOM 1374 O O . ASP A 1 165 ? 7.455 -3.191 9.910 1.00 83.50 165 ASP A O 1
ATOM 1378 N N . TYR A 1 166 ? 6.204 -1.525 10.730 1.00 80.94 166 TYR A N 1
ATOM 1379 C CA . TYR A 1 166 ? 6.143 -1.973 12.122 1.00 80.94 166 TYR A CA 1
ATOM 1380 C C . TYR A 1 166 ? 5.027 -1.210 12.836 1.00 80.94 166 TYR A C 1
ATOM 1382 O O . TYR A 1 166 ? 4.794 -0.066 12.494 1.00 80.94 166 TYR A O 1
ATOM 1390 N N . PHE A 1 167 ? 4.384 -1.765 13.866 1.00 70.81 167 PHE A N 1
ATOM 1391 C CA . PHE A 1 167 ? 3.576 -0.954 14.787 1.00 70.81 167 PHE A CA 1
ATOM 1392 C C . PHE A 1 167 ? 4.330 -0.729 16.093 1.00 70.81 167 PHE A C 1
ATOM 1394 O O . PHE A 1 167 ? 4.956 -1.648 16.624 1.00 70.81 167 PHE A O 1
ATOM 1401 N N . ASP A 1 168 ? 4.239 0.485 16.632 1.00 80.62 168 ASP A N 1
ATOM 1402 C CA . ASP A 1 168 ? 4.552 0.708 18.038 1.00 80.62 168 ASP A CA 1
ATOM 1403 C C . ASP A 1 168 ? 3.436 0.142 18.941 1.00 80.62 168 ASP A C 1
ATOM 1405 O O . ASP A 1 168 ? 2.305 -0.112 18.513 1.00 80.62 168 ASP A O 1
ATOM 1409 N N . GLU A 1 169 ? 3.756 -0.061 20.219 1.00 84.56 169 GLU A N 1
ATOM 1410 C CA . GLU A 1 169 ? 2.820 -0.611 21.207 1.00 84.56 169 GLU A CA 1
ATOM 1411 C C . GLU A 1 169 ? 1.545 0.244 21.347 1.00 84.56 169 GLU A C 1
ATOM 1413 O O . GLU A 1 169 ? 0.480 -0.270 21.697 1.00 84.56 169 GLU A O 1
ATOM 1418 N N . GLN A 1 170 ? 1.620 1.548 21.053 1.00 86.88 170 GLN A N 1
ATOM 1419 C CA . GLN A 1 170 ? 0.474 2.448 21.166 1.00 86.88 170 GLN A CA 1
ATOM 1420 C C . GLN A 1 170 ? -0.558 2.170 20.075 1.00 86.88 170 GLN A C 1
ATOM 1422 O O . GLN A 1 170 ? -1.754 2.142 20.365 1.00 86.88 170 GLN A O 1
ATOM 1427 N N . TRP A 1 171 ? -0.123 1.951 18.832 1.00 88.62 171 TRP A N 1
ATOM 1428 C CA . TRP A 1 171 ? -1.024 1.575 17.745 1.00 88.62 171 TRP A CA 1
ATOM 1429 C C . TRP A 1 171 ? -1.665 0.208 17.960 1.00 88.62 171 TRP A C 1
ATOM 1431 O O . TRP A 1 171 ? -2.870 0.087 17.756 1.00 88.62 171 TRP A O 1
ATOM 1441 N N . ILE A 1 172 ? -0.906 -0.784 18.436 1.00 87.69 172 ILE A N 1
ATOM 1442 C CA . ILE A 1 172 ? -1.454 -2.115 18.748 1.00 87.69 172 ILE A CA 1
ATOM 1443 C C . ILE A 1 172 ? -2.560 -1.986 19.798 1.00 87.69 172 ILE A C 1
ATOM 1445 O O . ILE A 1 172 ? -3.693 -2.3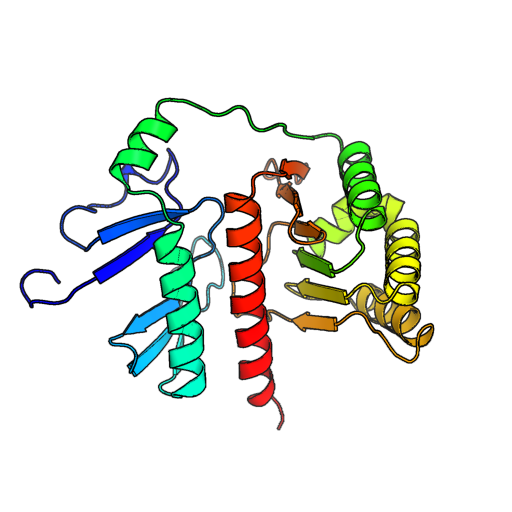95 19.557 1.00 87.69 172 ILE A O 1
ATOM 1449 N N . LYS A 1 173 ? -2.283 -1.309 20.921 1.00 90.69 173 LYS A N 1
ATOM 1450 C CA . LYS A 1 173 ? -3.281 -1.075 21.978 1.00 90.69 173 LYS A CA 1
ATOM 1451 C C . LYS A 1 173 ? -4.504 -0.308 21.478 1.00 90.69 173 LYS A C 1
ATOM 1453 O O . LYS A 1 173 ? -5.628 -0.618 21.880 1.00 90.69 173 LYS A O 1
ATOM 1458 N N . ALA A 1 174 ? -4.300 0.700 20.631 1.00 89.94 174 ALA A N 1
ATOM 1459 C CA . ALA A 1 174 ? -5.388 1.487 20.064 1.00 89.94 174 ALA A CA 1
ATOM 1460 C C . ALA A 1 174 ? -6.291 0.629 19.169 1.00 89.94 174 ALA A C 1
ATOM 1462 O O . ALA A 1 174 ? -7.509 0.644 19.340 1.00 89.94 174 ALA A O 1
ATOM 1463 N N . ILE A 1 175 ? -5.704 -0.158 18.269 1.00 90.69 175 ILE A N 1
ATOM 1464 C CA . ILE A 1 175 ? -6.447 -1.030 17.359 1.00 90.69 175 ILE A CA 1
ATOM 1465 C C . ILE A 1 175 ? -7.139 -2.159 18.126 1.00 90.69 175 ILE A C 1
ATOM 1467 O O . ILE A 1 175 ? -8.317 -2.410 17.887 1.00 90.69 175 ILE A O 1
ATOM 1471 N N . ASP A 1 176 ? -6.480 -2.768 19.113 1.00 90.19 176 ASP A N 1
ATOM 1472 C CA . ASP A 1 176 ? -7.098 -3.764 19.996 1.00 90.19 176 ASP A CA 1
ATOM 1473 C C . ASP A 1 176 ? -8.303 -3.189 20.745 1.00 90.19 176 ASP A C 1
ATOM 1475 O O . ASP A 1 176 ? -9.315 -3.866 20.933 1.00 90.19 176 ASP A O 1
ATOM 1479 N N . SER A 1 177 ? -8.215 -1.928 21.172 1.00 90.25 177 SER A N 1
ATOM 1480 C CA . SER A 1 177 ? -9.324 -1.243 21.838 1.00 90.25 177 SER A CA 1
ATOM 1481 C C . SER A 1 177 ? -10.497 -1.021 20.887 1.00 90.25 177 SER A C 1
ATOM 1483 O O . SER A 1 177 ? -11.636 -1.254 21.283 1.00 90.25 177 SER A O 1
ATOM 1485 N N . VAL A 1 178 ? -10.233 -0.640 19.632 1.00 90.06 178 VAL A N 1
ATOM 1486 C CA . VAL A 1 178 ? -11.264 -0.527 18.588 1.00 90.06 178 VAL A CA 1
ATOM 1487 C C . VAL A 1 178 ? -11.903 -1.891 18.310 1.00 90.06 178 VAL A C 1
ATOM 1489 O O . VAL A 1 178 ? -13.126 -2.017 18.314 1.00 90.06 178 VAL A O 1
ATOM 1492 N N . ASN A 1 179 ? -11.087 -2.929 18.153 1.00 90.62 179 ASN A N 1
ATOM 1493 C CA . ASN A 1 179 ? -11.519 -4.289 17.839 1.00 90.62 179 ASN A CA 1
ATOM 1494 C C . ASN A 1 179 ? -12.364 -4.926 18.953 1.00 90.62 179 ASN A C 1
ATOM 1496 O O . ASN A 1 179 ? -13.270 -5.698 18.665 1.00 90.62 179 ASN A O 1
ATOM 1500 N N . LYS A 1 180 ? -12.152 -4.563 20.223 1.00 88.38 180 LYS A N 1
ATOM 1501 C CA . LYS A 1 180 ? -12.998 -5.027 21.341 1.00 88.38 180 LYS A CA 1
ATOM 1502 C C . LYS A 1 180 ? -14.430 -4.481 21.303 1.00 88.38 180 LYS A C 1
ATOM 1504 O O . LYS A 1 180 ? -15.303 -5.042 21.964 1.00 88.38 180 LYS A O 1
ATOM 1509 N N . ILE A 1 181 ? -14.685 -3.392 20.573 1.00 82.31 181 ILE A N 1
ATOM 1510 C CA . ILE A 1 181 ? -16.003 -2.738 20.525 1.00 82.31 181 ILE A CA 1
ATOM 1511 C C . ILE A 1 181 ? -16.993 -3.541 19.666 1.00 82.31 181 ILE A C 1
ATOM 1513 O O . ILE A 1 181 ? -18.200 -3.494 19.915 1.00 82.31 181 ILE A O 1
ATOM 1517 N N . THR A 1 182 ? -16.518 -4.284 18.666 1.00 73.94 182 THR A N 1
ATOM 1518 C CA . THR A 1 182 ? -17.356 -4.932 17.648 1.00 73.94 182 THR A CA 1
ATOM 1519 C C . THR A 1 182 ? -17.088 -6.432 17.586 1.00 73.94 182 THR A C 1
ATOM 1521 O O . THR A 1 182 ? -15.972 -6.859 17.354 1.00 73.94 182 THR A O 1
ATOM 1524 N N . LYS A 1 183 ? -18.126 -7.263 17.761 1.00 70.81 183 LYS A N 1
ATOM 1525 C CA . LYS A 1 183 ? -17.962 -8.731 17.823 1.00 70.81 183 LYS A CA 1
ATOM 1526 C C . LYS A 1 183 ? -17.767 -9.415 16.463 1.00 70.81 183 LYS A C 1
ATOM 1528 O O . LYS A 1 183 ? -17.207 -10.504 16.418 1.00 70.81 183 LYS A O 1
ATOM 1533 N N . ASN A 1 184 ? -18.251 -8.807 15.377 1.00 75.19 184 ASN A N 1
ATOM 1534 C CA . ASN A 1 184 ? -18.384 -9.479 14.075 1.00 75.19 184 ASN A CA 1
ATOM 1535 C C . ASN A 1 184 ? -17.415 -8.966 13.003 1.00 75.19 184 ASN A C 1
ATOM 1537 O O . ASN A 1 184 ? -17.214 -9.639 11.999 1.00 75.19 184 ASN A O 1
ATOM 1541 N N . ASN A 1 185 ? -16.808 -7.799 13.211 1.00 84.75 185 ASN A N 1
ATOM 1542 C CA . ASN A 1 185 ? -15.887 -7.177 12.269 1.00 84.75 185 ASN A CA 1
ATOM 1543 C C . ASN A 1 185 ? -14.747 -6.524 13.056 1.00 84.75 185 ASN A C 1
ATOM 1545 O O . ASN A 1 185 ? -14.981 -5.986 14.139 1.00 84.75 185 ASN A O 1
ATOM 1549 N N . HIS A 1 186 ? -13.527 -6.617 12.538 1.00 88.81 186 HIS A N 1
ATOM 1550 C CA . HIS A 1 186 ? -12.307 -6.193 13.219 1.00 88.81 186 HIS A CA 1
ATOM 1551 C C . HIS A 1 186 ? -11.318 -5.651 12.184 1.00 88.81 186 HIS A C 1
ATOM 1553 O O . HIS A 1 186 ? -11.230 -6.173 11.071 1.00 88.81 186 HIS A O 1
ATOM 1559 N N . ILE A 1 187 ? -10.539 -4.640 12.564 1.00 91.88 187 ILE A N 1
ATOM 1560 C CA . ILE A 1 187 ? -9.379 -4.186 11.796 1.00 91.88 187 ILE A CA 1
ATOM 1561 C C . ILE A 1 187 ? -8.375 -5.334 11.727 1.00 91.88 187 ILE A C 1
ATOM 1563 O O . ILE A 1 187 ? -7.950 -5.856 12.761 1.00 91.88 187 ILE A O 1
ATOM 1567 N N . GLN A 1 188 ? -7.983 -5.705 10.511 1.00 91.44 188 GLN A N 1
ATOM 1568 C CA . GLN A 1 188 ? -6.992 -6.747 10.263 1.00 91.44 188 GLN A CA 1
ATOM 1569 C C . GLN A 1 188 ? -5.609 -6.120 10.094 1.00 91.44 188 GLN A C 1
ATOM 1571 O O . GLN A 1 188 ? -5.465 -5.117 9.394 1.00 91.44 188 GLN A O 1
ATOM 1576 N N . LEU A 1 189 ? -4.591 -6.732 10.700 1.00 88.81 189 LEU A N 1
ATOM 1577 C CA . LEU A 1 189 ? -3.217 -6.228 10.693 1.00 88.81 189 LEU A CA 1
ATOM 1578 C C . LEU A 1 189 ? -2.276 -7.205 9.989 1.00 88.81 189 LEU A C 1
ATOM 1580 O O . LEU A 1 189 ? -2.281 -8.399 10.284 1.00 88.81 189 LEU A O 1
ATOM 1584 N N . GLY A 1 190 ? -1.445 -6.678 9.095 1.00 85.75 190 GLY A N 1
ATOM 1585 C CA . GLY A 1 190 ? -0.337 -7.380 8.463 1.00 85.75 190 GLY A CA 1
ATOM 1586 C C . GLY A 1 190 ? 0.979 -6.642 8.705 1.00 85.75 190 GLY A C 1
ATOM 1587 O O . GLY A 1 190 ? 1.056 -5.421 8.562 1.00 85.75 190 GLY A O 1
ATOM 1588 N N . TYR A 1 191 ? 2.015 -7.397 9.075 1.00 81.94 191 TYR A N 1
ATOM 1589 C CA . TYR A 1 191 ? 3.339 -6.877 9.415 1.00 81.94 191 TYR A CA 1
ATOM 1590 C C . TYR A 1 191 ? 4.354 -7.267 8.352 1.00 81.94 191 TYR A C 1
ATOM 1592 O O . TYR A 1 191 ? 4.591 -8.450 8.110 1.00 81.94 191 TYR A O 1
ATOM 1600 N N . VAL A 1 192 ? 5.015 -6.278 7.767 1.00 70.62 192 VAL A N 1
ATOM 1601 C CA . VAL A 1 192 ? 5.927 -6.475 6.633 1.00 70.62 192 VAL A CA 1
ATOM 1602 C C . VAL A 1 192 ? 7.383 -6.558 7.093 1.00 70.62 192 VAL A C 1
ATOM 1604 O O . VAL A 1 192 ? 8.294 -5.966 6.516 1.00 70.62 192 VAL A O 1
ATOM 1607 N N . LYS A 1 193 ? 7.634 -7.274 8.191 1.00 65.56 193 LYS A N 1
ATOM 1608 C CA . LYS A 1 193 ? 8.939 -7.241 8.856 1.00 65.56 193 LYS A CA 1
ATOM 1609 C C . LYS A 1 193 ? 10.054 -7.716 7.916 1.00 65.56 193 LYS A C 1
ATOM 1611 O O . LYS A 1 193 ? 10.174 -8.905 7.647 1.00 65.56 193 LYS A O 1
ATOM 1616 N N . GLY A 1 194 ? 10.880 -6.775 7.452 1.00 57.97 194 GLY A N 1
ATOM 1617 C CA . GLY A 1 194 ? 12.071 -7.050 6.649 1.00 57.97 194 GLY A CA 1
ATOM 1618 C C . GLY A 1 194 ? 11.806 -7.750 5.315 1.00 57.97 194 GLY A C 1
ATOM 1619 O O . GLY A 1 194 ? 12.715 -8.398 4.829 1.00 57.97 194 GLY A O 1
ATOM 1620 N N . LEU A 1 195 ? 10.598 -7.670 4.744 1.00 56.25 195 LEU A N 1
ATOM 1621 C CA . LEU A 1 195 ? 10.258 -8.339 3.476 1.00 56.25 195 LEU A CA 1
ATOM 1622 C C . LEU A 1 195 ? 10.236 -7.391 2.270 1.00 56.25 195 LEU A C 1
ATOM 1624 O O . LEU A 1 195 ? 10.577 -7.815 1.168 1.00 56.25 195 LEU A O 1
ATOM 1628 N N . LEU A 1 196 ? 9.869 -6.120 2.470 1.00 57.56 196 LEU A N 1
ATOM 1629 C CA . LEU A 1 196 ? 9.595 -5.160 1.386 1.00 57.56 196 LEU A CA 1
ATOM 1630 C C . LEU A 1 196 ? 10.408 -3.858 1.464 1.00 57.56 196 LEU A C 1
ATOM 1632 O O . LEU A 1 196 ? 10.049 -2.880 0.817 1.00 57.56 196 LEU A O 1
ATOM 1636 N N . GLY A 1 197 ? 11.483 -3.813 2.252 1.00 56.59 197 GLY A N 1
ATOM 1637 C CA . GLY A 1 197 ? 12.124 -2.544 2.607 1.00 56.59 197 GLY A CA 1
ATOM 1638 C C . GLY A 1 197 ? 11.319 -1.767 3.644 1.00 56.59 197 GLY A C 1
ATOM 1639 O O . GLY A 1 197 ? 10.264 -2.207 4.104 1.00 56.59 197 GLY A O 1
ATOM 1640 N N . LYS A 1 198 ? 11.853 -0.624 4.078 1.00 61.12 198 LYS A N 1
ATOM 1641 C CA . LYS A 1 198 ? 11.096 0.298 4.929 1.00 61.12 198 LYS A CA 1
ATOM 1642 C C . LYS A 1 198 ? 10.044 0.974 4.062 1.00 61.12 198 LYS A C 1
ATOM 1644 O O . LYS A 1 198 ? 10.383 1.523 3.020 1.00 61.12 198 LYS A O 1
ATOM 1649 N N . PHE A 1 199 ? 8.792 0.976 4.510 1.00 74.44 199 PHE A N 1
ATOM 1650 C CA . PHE A 1 199 ? 7.851 1.942 3.970 1.00 74.44 199 PHE A CA 1
ATOM 1651 C C . PHE A 1 199 ? 8.330 3.332 4.371 1.00 74.44 199 PHE A C 1
ATOM 1653 O O . PHE A 1 199 ? 8.682 3.587 5.524 1.00 74.44 199 PHE A O 1
ATOM 1660 N N . ASP A 1 200 ? 8.356 4.220 3.398 1.00 83.00 200 ASP A N 1
ATOM 1661 C CA . ASP A 1 200 ? 8.703 5.627 3.519 1.00 83.00 200 ASP A CA 1
ATOM 1662 C C . ASP A 1 200 ? 7.517 6.526 3.154 1.00 83.00 200 ASP A C 1
ATOM 1664 O O . ASP A 1 200 ? 7.645 7.743 3.177 1.00 83.00 200 ASP A O 1
ATOM 1668 N N . GLU A 1 201 ? 6.349 5.935 2.890 1.00 90.06 201 GLU A N 1
ATOM 1669 C CA . GLU A 1 201 ? 5.115 6.623 2.523 1.00 90.06 201 GLU A CA 1
ATOM 1670 C C . GLU A 1 201 ? 3.892 6.024 3.238 1.00 90.06 201 GLU A C 1
ATOM 1672 O O . GLU A 1 201 ? 3.975 4.977 3.886 1.00 90.06 201 GLU A O 1
ATOM 1677 N N . THR A 1 202 ? 2.746 6.689 3.099 1.00 93.69 202 THR A N 1
ATOM 1678 C CA . THR A 1 202 ? 1.424 6.188 3.489 1.00 93.69 202 THR A CA 1
ATOM 1679 C C . THR A 1 202 ? 0.474 6.287 2.306 1.00 93.69 202 THR A C 1
ATOM 1681 O O . THR A 1 202 ? 0.241 7.378 1.806 1.00 93.69 202 THR A O 1
ATOM 1684 N N . ILE A 1 203 ? -0.132 5.175 1.905 1.00 94.44 203 ILE A N 1
ATOM 1685 C CA . ILE A 1 203 ? -1.217 5.111 0.927 1.00 94.44 203 ILE A CA 1
ATOM 1686 C C . ILE A 1 203 ? -2.471 4.622 1.647 1.00 94.44 203 ILE A C 1
ATOM 1688 O O . ILE A 1 203 ? -2.443 3.616 2.360 1.00 94.44 203 ILE A O 1
ATOM 1692 N N . ILE A 1 204 ? -3.580 5.330 1.463 1.00 96.31 204 ILE A N 1
ATOM 1693 C CA . ILE A 1 204 ? -4.897 4.919 1.951 1.00 96.31 204 ILE A CA 1
ATOM 1694 C C . ILE A 1 204 ? -5.823 4.822 0.746 1.00 96.31 204 ILE A C 1
ATOM 1696 O O . ILE A 1 204 ? -5.933 5.782 -0.008 1.00 96.31 204 ILE A O 1
ATOM 1700 N N . ILE A 1 205 ? -6.492 3.682 0.579 1.00 96.69 205 ILE A N 1
ATOM 1701 C CA . ILE A 1 205 ? -7.464 3.428 -0.492 1.00 96.69 205 ILE A CA 1
ATOM 1702 C C . ILE A 1 205 ? -8.843 3.245 0.140 1.00 96.69 205 ILE A C 1
ATOM 1704 O O . ILE A 1 205 ? -8.986 2.498 1.111 1.00 96.69 205 ILE A O 1
ATOM 1708 N N . SER A 1 206 ? -9.856 3.900 -0.424 1.00 96.19 206 SER A N 1
ATOM 1709 C CA . SER A 1 206 ? -11.255 3.810 0.002 1.00 96.19 206 SER A CA 1
ATOM 1710 C C . SER A 1 206 ? -12.114 3.237 -1.125 1.00 96.19 206 SER A C 1
ATOM 1712 O O . SER A 1 206 ? -12.166 3.782 -2.229 1.00 96.19 206 SER A O 1
ATOM 1714 N N . ASP A 1 207 ? -12.782 2.112 -0.856 1.00 93.81 207 ASP A N 1
ATOM 1715 C CA . ASP A 1 207 ? -13.759 1.443 -1.728 1.00 93.81 207 ASP A CA 1
ATOM 1716 C C . ASP A 1 207 ? -13.297 1.154 -3.175 1.00 93.81 207 ASP A C 1
ATOM 1718 O O . ASP A 1 207 ? -14.150 0.953 -4.046 1.00 93.81 207 ASP A O 1
ATOM 1722 N N . ASN A 1 208 ? -11.984 1.135 -3.447 1.00 88.31 208 ASN A N 1
ATOM 1723 C CA . ASN A 1 208 ? -11.415 1.078 -4.804 1.00 88.31 208 ASN A CA 1
ATOM 1724 C C . ASN A 1 208 ? -11.943 2.209 -5.718 1.00 88.31 208 ASN A C 1
ATOM 1726 O O . ASN A 1 208 ? -12.264 2.015 -6.891 1.00 88.31 208 ASN A O 1
ATOM 1730 N N . LYS A 1 209 ? -12.145 3.397 -5.139 1.00 89.88 209 LYS A N 1
ATOM 1731 C CA . LYS A 1 209 ? -12.673 4.580 -5.838 1.00 89.88 209 LYS A CA 1
ATOM 1732 C C . LYS A 1 209 ? -11.801 5.805 -5.677 1.00 89.88 209 LYS A C 1
ATOM 1734 O O . LYS A 1 209 ? -11.746 6.614 -6.593 1.00 89.88 209 LYS A O 1
ATOM 1739 N N . SER A 1 210 ? -11.152 5.927 -4.530 1.00 92.00 210 SER A N 1
ATOM 1740 C CA . SER A 1 210 ? -10.229 7.011 -4.252 1.00 92.00 210 SER A CA 1
ATOM 1741 C C . SER A 1 210 ? -9.041 6.506 -3.456 1.00 92.00 210 SER A C 1
ATOM 1743 O O . SER A 1 210 ? -9.143 5.534 -2.696 1.00 92.00 210 SER A O 1
ATOM 1745 N N . MET A 1 211 ? -7.908 7.174 -3.638 1.00 93.88 211 MET A N 1
ATOM 1746 C CA . MET A 1 211 ? -6.750 7.010 -2.780 1.00 93.88 211 MET A CA 1
ATOM 1747 C C . MET A 1 211 ? -6.138 8.356 -2.419 1.00 93.88 211 MET A C 1
ATOM 1749 O O . MET A 1 211 ? -6.211 9.317 -3.184 1.00 93.88 211 MET A O 1
ATOM 1753 N N . ILE A 1 212 ? -5.437 8.372 -1.291 1.00 94.12 212 ILE A N 1
ATOM 1754 C CA . ILE A 1 212 ? -4.454 9.403 -0.982 1.00 94.12 212 ILE A CA 1
ATOM 1755 C C . ILE A 1 212 ? -3.098 8.752 -0.719 1.00 94.12 212 ILE A C 1
ATOM 1757 O O . ILE A 1 212 ? -2.996 7.813 0.071 1.00 94.12 212 ILE A O 1
ATOM 1761 N N . GLN A 1 213 ? -2.065 9.248 -1.395 1.00 93.88 213 GLN A N 1
ATOM 1762 C CA . GLN A 1 213 ? -0.670 8.840 -1.230 1.00 93.88 213 GLN A CA 1
ATOM 1763 C C . GLN A 1 213 ? 0.108 9.978 -0.579 1.00 93.88 213 GLN A C 1
ATOM 1765 O O . GLN A 1 213 ? 0.038 11.115 -1.032 1.00 93.88 213 GLN A O 1
ATOM 1770 N N . ILE A 1 214 ? 0.840 9.688 0.491 1.00 94.38 214 ILE A N 1
ATOM 1771 C CA . ILE A 1 214 ? 1.520 10.676 1.326 1.00 94.38 214 ILE A CA 1
ATOM 1772 C C . ILE A 1 214 ? 2.983 10.291 1.443 1.00 94.38 214 ILE A C 1
ATOM 1774 O O . ILE A 1 214 ? 3.306 9.268 2.048 1.00 94.38 214 ILE A O 1
ATOM 1778 N N . LYS A 1 215 ? 3.866 11.140 0.924 1.00 91.38 215 LYS A N 1
ATOM 1779 C CA . LYS A 1 215 ? 5.313 10.910 0.895 1.00 91.38 215 LYS A CA 1
ATOM 1780 C C . LYS A 1 215 ? 6.092 12.097 1.471 1.00 91.38 215 LYS A C 1
ATOM 1782 O O . LYS A 1 215 ? 5.586 13.221 1.484 1.00 91.38 215 LYS A O 1
ATOM 1787 N N . PRO A 1 216 ? 7.326 11.891 1.954 1.00 88.00 216 PRO A N 1
ATOM 1788 C CA . PRO A 1 216 ? 8.236 12.979 2.266 1.00 88.00 216 PRO A CA 1
ATOM 1789 C C . PRO A 1 216 ? 8.573 13.776 0.997 1.00 88.00 216 PRO A C 1
ATOM 1791 O O . PRO A 1 216 ? 9.161 13.252 0.060 1.00 88.00 216 PRO A O 1
ATOM 1794 N N . ALA A 1 217 ? 8.248 15.064 0.999 1.00 82.94 217 ALA A N 1
ATOM 1795 C CA . ALA A 1 217 ? 8.607 16.034 -0.035 1.00 82.94 217 ALA A CA 1
ATOM 1796 C C . ALA A 1 217 ? 10.120 16.283 -0.119 1.00 82.94 217 ALA A C 1
ATOM 1798 O O . ALA A 1 217 ? 10.655 16.737 -1.125 1.00 82.94 217 ALA A O 1
ATOM 1799 N N . ASN A 1 218 ? 10.817 16.103 1.006 1.00 76.00 218 ASN A N 1
ATOM 1800 C CA . ASN A 1 218 ? 12.239 16.379 1.137 1.00 76.00 218 ASN A CA 1
ATOM 1801 C C . ASN A 1 218 ? 12.846 15.663 2.349 1.00 76.00 218 ASN A C 1
ATOM 1803 O O . ASN A 1 218 ? 12.152 15.199 3.257 1.00 76.00 218 ASN A O 1
ATOM 1807 N N . ASN A 1 219 ? 14.176 15.703 2.429 1.00 68.75 219 ASN A N 1
ATOM 1808 C CA . ASN A 1 219 ? 14.952 15.140 3.539 1.00 68.75 219 ASN A CA 1
ATOM 1809 C C . ASN A 1 219 ? 14.689 15.819 4.899 1.00 68.75 219 ASN A C 1
ATOM 1811 O O . ASN A 1 219 ? 15.140 15.319 5.928 1.00 68.75 219 ASN A O 1
ATOM 1815 N N . ARG A 1 220 ? 13.971 16.954 4.931 1.00 67.81 220 ARG A N 1
ATOM 1816 C CA . ARG A 1 220 ? 13.561 17.637 6.172 1.00 67.81 220 ARG A CA 1
ATOM 1817 C C . ARG A 1 220 ? 12.246 17.088 6.733 1.00 67.81 220 ARG A C 1
ATOM 1819 O O . ARG A 1 220 ? 11.804 17.547 7.782 1.00 67.81 220 ARG A O 1
ATOM 1826 N N . GLY A 1 221 ? 11.633 16.115 6.056 1.00 72.62 221 GLY A N 1
ATOM 1827 C CA . GLY A 1 221 ? 10.436 15.426 6.521 1.00 72.62 221 GLY A CA 1
ATOM 1828 C C . GLY A 1 221 ? 9.143 16.211 6.324 1.00 72.62 221 GLY A C 1
ATOM 1829 O O . GLY A 1 221 ? 8.159 15.878 6.968 1.00 72.62 221 GLY A O 1
ATOM 1830 N N . ARG A 1 222 ? 9.095 17.243 5.470 1.00 85.81 222 ARG A N 1
ATOM 1831 C CA . ARG A 1 222 ? 7.798 17.822 5.067 1.00 85.81 222 ARG A CA 1
ATOM 1832 C C . ARG A 1 222 ? 7.022 16.767 4.278 1.00 85.81 222 ARG A C 1
ATOM 1834 O O . ARG A 1 222 ? 7.627 16.100 3.450 1.00 85.81 222 ARG A O 1
ATOM 1841 N N . LEU A 1 223 ? 5.727 16.616 4.535 1.00 91.69 223 LEU A N 1
ATOM 1842 C CA . LEU A 1 223 ? 4.884 15.659 3.818 1.00 91.69 223 LEU A CA 1
ATOM 1843 C C . LEU A 1 223 ? 4.157 16.327 2.649 1.00 91.69 223 LEU A C 1
ATOM 1845 O O . LEU A 1 223 ? 3.790 17.500 2.726 1.00 91.69 223 LEU A O 1
ATOM 1849 N N . GLU A 1 224 ? 3.939 15.544 1.604 1.00 92.56 224 GLU A N 1
ATOM 1850 C CA . GLU A 1 224 ? 3.138 15.863 0.429 1.00 92.56 224 GLU A CA 1
ATOM 1851 C C . GLU A 1 224 ? 2.110 14.757 0.222 1.00 92.56 224 GLU A C 1
ATOM 1853 O O . GLU A 1 224 ? 2.469 13.581 0.170 1.00 92.56 224 GLU A O 1
ATOM 1858 N N . GLY A 1 225 ? 0.839 15.140 0.137 1.00 92.44 225 GLY A N 1
ATOM 1859 C CA . GLY A 1 225 ? -0.284 14.270 -0.181 1.00 92.44 225 GLY A CA 1
ATOM 1860 C C . GLY A 1 225 ? -0.693 14.431 -1.642 1.00 92.44 225 GLY A C 1
ATOM 1861 O O . GLY A 1 225 ? -0.791 15.547 -2.139 1.00 92.44 225 GLY A O 1
ATOM 1862 N N . THR A 1 226 ? -0.952 13.331 -2.333 1.00 91.12 226 THR A N 1
ATOM 1863 C CA . THR A 1 226 ? -1.543 13.303 -3.675 1.00 91.12 226 THR A CA 1
ATOM 1864 C C . THR A 1 226 ? -2.848 12.529 -3.591 1.00 91.12 226 THR A C 1
ATOM 1866 O O . THR A 1 226 ? -2.840 11.351 -3.232 1.00 91.12 226 THR A O 1
ATOM 1869 N N . TYR A 1 227 ? -3.963 13.198 -3.879 1.00 90.12 227 TYR A N 1
ATOM 1870 C CA . TYR A 1 227 ? -5.276 12.563 -3.977 1.00 90.12 227 TYR A CA 1
ATOM 1871 C C . TYR A 1 227 ? -5.526 12.115 -5.416 1.00 90.12 227 TYR A C 1
ATOM 1873 O O . TYR A 1 227 ? -5.178 12.829 -6.356 1.00 90.12 227 TYR A O 1
ATOM 1881 N N . SER A 1 228 ? -6.139 10.947 -5.589 1.00 87.94 228 SER A N 1
ATOM 1882 C CA . SER A 1 228 ? -6.453 10.406 -6.907 1.00 87.94 228 SER A CA 1
ATOM 1883 C C . SER A 1 228 ? -7.761 9.620 -6.899 1.00 87.94 228 SER A C 1
ATOM 1885 O O . SER A 1 228 ? -8.003 8.794 -6.019 1.00 87.94 228 SER A O 1
ATOM 1887 N N . GLU A 1 229 ? -8.583 9.859 -7.920 1.00 88.81 229 GLU A N 1
ATOM 1888 C CA . GLU A 1 229 ? -9.728 9.023 -8.324 1.00 88.81 229 GLU A CA 1
ATOM 1889 C C . GLU A 1 229 ? -9.440 8.290 -9.647 1.00 88.81 229 GLU A C 1
ATOM 1891 O O . GLU A 1 229 ? -10.334 7.714 -10.275 1.00 88.81 229 GLU A O 1
ATOM 1896 N N . GLU A 1 230 ? -8.185 8.336 -10.104 1.00 85.69 230 GLU A N 1
ATOM 1897 C CA . GLU A 1 230 ? -7.761 7.690 -11.335 1.00 85.69 230 GLU A CA 1
ATOM 1898 C C . GLU A 1 230 ? -7.754 6.171 -11.117 1.00 85.69 230 GLU A C 1
ATOM 1900 O O . GLU A 1 230 ? -7.038 5.622 -10.275 1.00 85.69 230 GLU A O 1
ATOM 1905 N N . LYS A 1 231 ? -8.639 5.482 -11.847 1.00 83.25 231 LYS A N 1
ATOM 1906 C CA . LYS A 1 231 ? -8.948 4.070 -11.607 1.00 83.25 231 LYS A CA 1
ATOM 1907 C C . LYS A 1 231 ? -7.733 3.174 -11.783 1.00 83.25 231 LYS A C 1
ATOM 1909 O O . LYS A 1 231 ? -7.626 2.185 -11.063 1.00 83.25 231 LYS A O 1
ATOM 1914 N N . HIS A 1 232 ? -6.870 3.462 -12.754 1.00 79.81 232 HIS A N 1
ATOM 1915 C CA . HIS A 1 232 ? -5.706 2.628 -13.026 1.00 79.81 232 HIS A CA 1
ATOM 1916 C C . HIS A 1 232 ? -4.707 2.691 -11.867 1.00 79.81 232 HIS A C 1
ATOM 1918 O O . HIS A 1 232 ? -4.361 1.639 -11.327 1.00 79.81 232 HIS A O 1
ATOM 1924 N N . GLN A 1 233 ? -4.359 3.887 -11.393 1.00 83.19 233 GLN A N 1
ATOM 1925 C CA . GLN A 1 233 ? -3.463 4.099 -10.261 1.00 83.19 233 GLN A CA 1
ATOM 1926 C C . GLN A 1 233 ? -3.991 3.405 -8.998 1.00 83.19 233 GLN A C 1
ATOM 1928 O O . GLN A 1 233 ? -3.241 2.708 -8.310 1.00 83.19 233 GLN A O 1
ATOM 1933 N N . ILE A 1 234 ? -5.289 3.557 -8.696 1.00 89.69 234 ILE A N 1
ATOM 1934 C CA . ILE A 1 234 ? -5.914 2.925 -7.521 1.00 89.69 234 ILE A CA 1
ATOM 1935 C C . ILE A 1 234 ? -5.818 1.401 -7.624 1.00 89.69 234 ILE A C 1
ATOM 1937 O O . ILE A 1 234 ? -5.430 0.735 -6.661 1.00 89.69 234 ILE A O 1
ATOM 1941 N N . PHE A 1 235 ? -6.129 0.849 -8.798 1.00 88.44 235 PHE A N 1
ATOM 1942 C CA . PHE A 1 235 ? -6.126 -0.594 -9.013 1.00 88.44 235 PHE A CA 1
ATOM 1943 C C . PHE A 1 235 ? -4.725 -1.196 -8.881 1.00 88.44 235 PHE A C 1
ATOM 1945 O O . PHE A 1 235 ? -4.562 -2.273 -8.307 1.00 88.44 235 PHE A O 1
ATOM 1952 N N . VAL A 1 236 ? -3.694 -0.494 -9.364 1.00 87.25 236 VAL A N 1
ATOM 1953 C CA . VAL A 1 236 ? -2.294 -0.902 -9.178 1.00 87.25 236 VAL A CA 1
ATOM 1954 C C . VAL A 1 236 ? -1.966 -1.010 -7.690 1.00 87.25 236 VAL A C 1
ATOM 1956 O O . VAL A 1 236 ? -1.458 -2.047 -7.258 1.00 87.25 236 VAL A O 1
ATOM 1959 N N . GLN A 1 237 ? -2.301 0.006 -6.891 1.00 90.44 237 GLN A N 1
ATOM 1960 C CA . GLN A 1 237 ? -2.015 -0.006 -5.453 1.00 90.44 237 GLN A CA 1
ATOM 1961 C C . GLN A 1 237 ? -2.814 -1.078 -4.698 1.00 90.44 237 GLN A C 1
ATOM 1963 O O . GLN A 1 237 ? -2.285 -1.712 -3.786 1.00 90.44 237 GLN A O 1
ATOM 1968 N N . GLU A 1 238 ? -4.050 -1.360 -5.112 1.00 90.75 238 GLU A N 1
ATOM 1969 C CA . GLU A 1 238 ? -4.849 -2.462 -4.566 1.00 90.75 238 GLU A CA 1
ATOM 1970 C C . GLU A 1 238 ? -4.219 -3.834 -4.870 1.00 90.75 238 GLU A C 1
ATOM 1972 O O . GLU A 1 238 ? -4.081 -4.666 -3.969 1.00 90.75 238 GLU A O 1
ATOM 1977 N N . ILE A 1 239 ? -3.764 -4.068 -6.109 1.00 89.31 239 ILE A N 1
ATOM 1978 C CA . ILE A 1 239 ? -3.052 -5.306 -6.469 1.00 89.31 239 ILE A CA 1
ATOM 1979 C C . ILE A 1 239 ? -1.786 -5.457 -5.624 1.00 89.31 239 ILE A C 1
ATOM 1981 O O . ILE A 1 239 ? -1.505 -6.550 -5.122 1.00 89.31 239 ILE A O 1
ATOM 1985 N N . MET A 1 240 ? -1.022 -4.375 -5.458 1.00 88.06 240 MET A N 1
ATOM 1986 C CA . MET A 1 240 ? 0.185 -4.393 -4.636 1.00 88.06 240 MET A CA 1
ATOM 1987 C C . MET A 1 240 ? -0.152 -4.707 -3.176 1.00 88.06 240 MET A C 1
ATOM 1989 O O . MET A 1 240 ? 0.492 -5.574 -2.581 1.00 88.06 240 MET A O 1
ATOM 1993 N N . PHE A 1 241 ? -1.208 -4.104 -2.622 1.00 90.25 241 PHE A N 1
ATOM 1994 C CA . PHE A 1 241 ? -1.692 -4.425 -1.281 1.00 90.25 241 PHE A CA 1
ATOM 1995 C C . PHE A 1 241 ? -1.992 -5.920 -1.138 1.00 90.25 241 PHE A C 1
ATOM 1997 O O . PHE A 1 241 ? -1.475 -6.569 -0.228 1.00 90.25 241 PHE A O 1
ATOM 2004 N N . GLU A 1 242 ? -2.775 -6.495 -2.054 1.00 89.69 242 GLU A N 1
ATOM 2005 C CA . GLU A 1 242 ? -3.108 -7.921 -2.035 1.00 89.69 242 GLU A CA 1
ATOM 2006 C C . GLU A 1 242 ? -1.868 -8.805 -2.145 1.00 89.69 242 GLU A C 1
ATOM 2008 O O . GLU A 1 242 ? -1.720 -9.776 -1.398 1.00 89.69 242 GLU A O 1
ATOM 2013 N N . LYS A 1 243 ? -0.949 -8.475 -3.056 1.00 86.50 243 LYS A N 1
ATOM 2014 C CA . LYS A 1 243 ? 0.316 -9.193 -3.227 1.00 86.50 243 LYS A CA 1
ATOM 2015 C C . LYS A 1 243 ? 1.058 -9.297 -1.904 1.00 86.50 243 LYS A C 1
ATOM 2017 O O . LYS A 1 243 ? 1.399 -10.403 -1.482 1.00 86.50 243 LYS A O 1
ATOM 2022 N N . TYR A 1 244 ? 1.255 -8.171 -1.233 1.00 85.69 244 TYR A N 1
ATOM 2023 C CA . TYR A 1 244 ? 2.002 -8.110 0.015 1.00 85.69 244 TYR A CA 1
ATOM 2024 C C . TYR A 1 244 ? 1.252 -8.722 1.193 1.00 85.69 244 TYR A C 1
ATOM 2026 O O . TYR A 1 244 ? 1.848 -9.428 2.008 1.00 85.69 244 TYR A O 1
ATOM 2034 N N . TRP A 1 245 ? -0.065 -8.533 1.252 1.00 87.56 245 TRP A N 1
ATOM 2035 C CA . TRP A 1 245 ? -0.918 -9.198 2.229 1.00 87.56 245 TRP A CA 1
ATOM 2036 C C . TRP A 1 245 ? -0.745 -10.717 2.158 1.00 87.56 245 TRP A C 1
ATOM 2038 O O . TRP A 1 245 ? -0.527 -11.380 3.170 1.00 87.56 245 TRP A O 1
ATOM 2048 N N . ASN A 1 246 ? -0.752 -11.270 0.946 1.00 84.88 246 ASN A N 1
ATOM 2049 C CA . ASN A 1 246 ? -0.578 -12.700 0.720 1.00 84.88 246 ASN A CA 1
ATOM 2050 C C . ASN A 1 246 ? 0.802 -13.212 1.134 1.00 84.88 246 ASN A C 1
ATOM 2052 O O . ASN A 1 246 ? 0.903 -14.326 1.648 1.00 84.88 246 ASN A O 1
ATOM 2056 N N . GLU A 1 247 ? 1.852 -12.422 0.935 1.00 80.44 247 GLU A N 1
ATOM 2057 C CA . GLU A 1 247 ? 3.200 -12.770 1.389 1.00 80.44 247 GLU A CA 1
ATOM 2058 C C . GLU A 1 247 ? 3.284 -12.823 2.902 1.00 80.44 247 GLU A C 1
ATOM 2060 O O . GLU A 1 247 ? 3.741 -13.825 3.444 1.00 80.44 247 GLU A O 1
ATOM 2065 N N . VAL A 1 248 ? 2.776 -11.795 3.584 1.00 81.88 248 VAL A N 1
ATOM 2066 C CA . VAL A 1 248 ? 2.748 -11.755 5.049 1.00 81.88 248 VAL A CA 1
ATOM 2067 C C . VAL A 1 248 ? 1.997 -12.961 5.609 1.00 81.88 248 VAL A C 1
ATOM 2069 O O . VAL A 1 248 ? 2.499 -13.613 6.519 1.00 81.88 248 VAL A O 1
ATOM 2072 N N . GLN A 1 249 ? 0.842 -13.313 5.034 1.00 82.00 249 GLN A N 1
ATOM 2073 C CA . GLN A 1 249 ? 0.069 -14.487 5.459 1.00 82.00 249 GLN A CA 1
ATOM 2074 C C . GLN A 1 249 ? 0.769 -15.820 5.151 1.00 82.00 249 GLN A C 1
ATOM 2076 O O . GLN A 1 249 ? 0.638 -16.778 5.905 1.00 82.00 249 GLN A O 1
ATOM 2081 N N . SER A 1 250 ? 1.511 -15.904 4.044 1.00 74.69 250 SER A N 1
ATOM 2082 C CA . SER A 1 250 ? 2.218 -17.135 3.661 1.00 74.69 250 SER A CA 1
ATOM 2083 C C . SER A 1 250 ? 3.489 -17.352 4.485 1.00 74.69 250 SER A C 1
ATOM 2085 O O . SER A 1 250 ? 3.884 -18.490 4.725 1.00 74.69 250 SER A O 1
ATOM 2087 N N . LEU A 1 251 ? 4.138 -16.267 4.912 1.00 68.19 251 LEU A N 1
ATOM 2088 C CA . LEU A 1 251 ? 5.409 -16.295 5.634 1.00 68.19 251 LEU A CA 1
ATOM 2089 C C . LEU A 1 251 ? 5.231 -16.321 7.155 1.00 68.19 251 LEU A C 1
ATOM 2091 O O . LEU A 1 251 ? 6.082 -16.871 7.848 1.00 68.19 251 LEU A O 1
ATOM 2095 N N . SER A 1 252 ? 4.115 -15.810 7.684 1.00 61.38 252 SER A N 1
ATOM 2096 C CA . SER A 1 252 ? 3.770 -15.942 9.108 1.00 61.38 252 SER A CA 1
ATOM 2097 C C . SER A 1 252 ? 3.584 -17.402 9.544 1.00 61.38 252 SER A C 1
ATOM 2099 O O . SER A 1 252 ? 3.816 -17.727 10.705 1.00 61.38 252 SER A O 1
ATOM 2101 N N . GLY A 1 253 ? 3.261 -18.306 8.611 1.00 46.19 253 GLY A N 1
ATOM 2102 C CA . GLY A 1 253 ? 3.241 -19.754 8.845 1.00 46.19 253 GLY A CA 1
ATOM 2103 C C . GLY A 1 253 ? 4.621 -20.401 9.045 1.00 46.19 253 GLY A C 1
ATOM 2104 O O . GLY A 1 253 ? 4.682 -21.568 9.416 1.00 46.19 253 GLY A O 1
ATOM 2105 N N . ILE A 1 254 ? 5.721 -19.672 8.811 1.00 41.78 254 ILE A N 1
ATOM 2106 C CA . ILE A 1 254 ? 7.110 -20.164 8.917 1.00 41.78 254 ILE A CA 1
ATOM 2107 C C . ILE A 1 254 ? 7.763 -19.723 10.246 1.00 41.78 254 ILE A C 1
ATOM 2109 O O . ILE A 1 254 ? 8.804 -20.249 10.632 1.00 41.78 254 ILE A O 1
ATOM 2113 N N . THR A 1 255 ? 7.145 -18.799 10.995 1.00 30.84 255 THR A N 1
ATOM 2114 C CA . THR A 1 255 ? 7.690 -18.232 12.246 1.00 30.84 255 THR A CA 1
ATOM 2115 C C . THR A 1 255 ? 6.904 -18.612 13.505 1.00 30.84 255 THR A C 1
ATOM 2117 O O . THR A 1 255 ? 6.836 -17.814 14.437 1.00 30.84 255 THR A O 1
ATOM 2120 N N . ASN A 1 256 ? 6.332 -19.816 13.556 1.00 25.36 256 ASN A N 1
ATOM 2121 C CA . ASN A 1 256 ? 5.948 -20.441 14.824 1.00 25.36 256 ASN A CA 1
ATOM 2122 C C . ASN A 1 256 ? 6.961 -21.550 15.150 1.00 25.36 256 ASN A C 1
ATOM 2124 O O . ASN A 1 256 ? 6.893 -22.605 14.515 1.00 25.36 256 ASN A O 1
ATOM 2128 N N . PRO A 1 257 ? 7.914 -21.331 16.075 1.00 33.12 257 PRO A N 1
ATOM 2129 C CA . PRO A 1 257 ? 8.511 -22.436 16.816 1.00 33.12 257 PRO A CA 1
ATOM 2130 C C . PRO A 1 257 ? 7.489 -23.077 17.768 1.00 33.12 257 PRO A C 1
ATOM 2132 O O . PRO A 1 257 ? 6.579 -22.357 18.244 1.00 33.12 257 PRO A O 1
#

Sequence (257 aa):
MKTRGIKSRFVIEFTQENIDTFDLHDLGEFRHLDSIRGNFGIMDNRCYMMYILFTDYQPPTQGVFSNFKPLVEKQQKIFEQLWSFGISLPSRIKELEHQSDNFIITNPDEIESEIIYMIEQSRKEVLVFSSIKVLNQVLAKGKITFLTRLTHLIKKDVRIRFLVDYFDEQWIKAIDSVNKITKNNHIQLGYVKGLLGKFDETIIISDNKSMIQIKPANNRGRLEGTYSEEKHQIFVQEIMFEKYWNEVQSLSGITNP

pLDDT: mean 83.55, std 12.88, range [25.36, 97.56]

Radius of gyration: 19.26 Å; chains: 1; bounding box: 43×46×50 Å